Protein AF-A0A0G4ESF9-F1 (afdb_monomer_lite)

Sequence (252 aa):
MGFSPRFLIQASLTGAALATGLAALVQAILFLVSVKQEMNENFEGELTKSKNMPCVRKTLDICSIDVETKCGPACCPLPDYTCDIDPAIGLNCRHDAGCGDDQWCLDWADIHGECKTDVCQQDRLVESLVLWTVITCGIGSLGDMVDILFFLRYKDANIIKTSINVLTGSFKFMSLSITVAAGASHFMEDLSEAKCYAGGSEGEKMVDSAVASLLGYTVLIICSAVLSFVTSPFSAYFGGKTRGVPYVRQIR

Radius of gyration: 25.54 Å; chains: 1; bounding box: 66×28×82 Å

Structure (mmCIF, N/CA/C/O backbone):
data_AF-A0A0G4ESF9-F1
#
_entry.id   AF-A0A0G4ESF9-F1
#
loop_
_atom_site.group_PDB
_atom_site.id
_atom_site.type_symbol
_atom_site.label_atom_id
_atom_site.label_alt_id
_atom_site.label_comp_id
_atom_site.label_asym_id
_atom_site.label_entity_id
_atom_site.label_seq_id
_atom_site.pdbx_PDB_ins_code
_atom_site.Cartn_x
_atom_site.Cartn_y
_atom_site.Cartn_z
_atom_site.occupancy
_atom_site.B_iso_or_equiv
_atom_site.auth_seq_id
_atom_site.auth_comp_id
_atom_site.auth_asym_id
_atom_site.auth_atom_id
_atom_site.pdbx_PDB_model_num
ATOM 1 N N . MET A 1 1 ? -6.195 -3.214 45.159 1.00 52.09 1 MET A N 1
ATOM 2 C CA . MET A 1 1 ? -7.318 -2.748 44.311 1.00 52.09 1 MET A CA 1
ATOM 3 C C . MET A 1 1 ? -7.267 -3.530 43.010 1.00 52.09 1 MET A C 1
ATOM 5 O O . MET A 1 1 ? -6.284 -3.395 42.301 1.00 52.09 1 MET A O 1
ATOM 9 N N . GLY A 1 2 ? -8.243 -4.399 42.740 1.00 74.62 2 GLY A N 1
ATOM 10 C CA . GLY A 1 2 ? -8.297 -5.163 41.486 1.00 74.62 2 GLY A CA 1
ATOM 11 C C . GLY A 1 2 ? -9.038 -4.390 40.395 1.00 74.62 2 GLY A C 1
ATOM 12 O O . GLY A 1 2 ? -10.035 -3.726 40.687 1.00 74.62 2 GLY A O 1
ATOM 13 N N . PHE A 1 3 ? -8.563 -4.469 39.151 1.00 78.50 3 PHE A N 1
ATOM 14 C CA . PHE A 1 3 ? -9.335 -4.024 37.990 1.00 78.50 3 PHE A CA 1
ATOM 15 C C . PHE A 1 3 ? -10.531 -4.957 37.779 1.00 78.50 3 PHE A C 1
ATOM 17 O O . PHE A 1 3 ? -10.436 -6.159 38.026 1.00 78.50 3 PHE A O 1
ATOM 24 N N . SER A 1 4 ? -11.670 -4.420 37.330 1.00 83.19 4 SER A N 1
ATOM 25 C CA . SER A 1 4 ? -12.802 -5.285 36.990 1.00 83.19 4 SER A CA 1
ATOM 26 C C . SER A 1 4 ? -12.473 -6.084 35.717 1.00 83.19 4 SER A C 1
ATOM 28 O O . SER A 1 4 ? -11.843 -5.537 34.810 1.00 83.19 4 SER A O 1
ATOM 30 N N . PRO A 1 5 ? -12.931 -7.342 35.584 1.00 84.44 5 PRO A N 1
ATOM 31 C CA . PRO A 1 5 ? -12.734 -8.121 34.358 1.00 84.44 5 PRO A CA 1
ATOM 32 C C . PRO A 1 5 ? -13.244 -7.404 33.101 1.00 84.44 5 PRO A C 1
ATOM 34 O O . PRO A 1 5 ? -12.653 -7.510 32.035 1.00 84.44 5 PRO A O 1
ATOM 37 N N . ARG A 1 6 ? -14.308 -6.603 33.238 1.00 81.62 6 ARG A N 1
ATOM 38 C CA . ARG A 1 6 ? -14.883 -5.804 32.144 1.00 81.62 6 ARG A CA 1
ATOM 39 C C . ARG A 1 6 ? -13.929 -4.718 31.661 1.00 81.62 6 ARG A C 1
ATOM 41 O O . ARG A 1 6 ? -13.805 -4.505 30.463 1.00 81.62 6 ARG A O 1
ATOM 48 N N . PHE A 1 7 ? -13.253 -4.055 32.601 1.00 82.00 7 PHE A N 1
ATOM 49 C CA . PHE A 1 7 ? -12.232 -3.063 32.280 1.00 82.00 7 PHE A CA 1
ATOM 50 C C . PHE A 1 7 ? -11.083 -3.706 31.503 1.00 82.00 7 PHE A C 1
ATOM 52 O O . PHE A 1 7 ? -10.664 -3.158 30.492 1.00 82.00 7 PHE A O 1
ATOM 59 N N . LEU A 1 8 ? -10.620 -4.880 31.948 1.00 87.38 8 LEU A N 1
ATOM 60 C CA . LEU A 1 8 ? -9.540 -5.603 31.279 1.00 87.38 8 LEU A CA 1
ATOM 61 C C . LEU A 1 8 ? -9.933 -6.005 29.854 1.00 87.38 8 LEU A C 1
ATOM 63 O O . LEU A 1 8 ? -9.181 -5.723 28.934 1.00 87.38 8 LEU A O 1
ATOM 67 N N . ILE A 1 9 ? -11.130 -6.567 29.655 1.00 88.56 9 ILE A N 1
ATOM 68 C CA . ILE A 1 9 ? -11.615 -6.955 28.320 1.00 88.56 9 ILE A CA 1
ATOM 69 C C . ILE A 1 9 ? -11.689 -5.744 27.384 1.00 88.56 9 ILE A C 1
ATOM 71 O O . ILE A 1 9 ? -11.168 -5.805 26.275 1.00 88.56 9 ILE A O 1
ATOM 75 N N . GLN A 1 10 ? -12.297 -4.635 27.819 1.00 86.00 10 GLN A N 1
ATOM 76 C CA . GLN A 1 10 ? -12.410 -3.440 26.979 1.00 86.00 10 GLN A CA 1
ATOM 77 C C . GLN A 1 10 ? -11.034 -2.844 26.656 1.00 86.00 10 GLN A C 1
ATOM 79 O O . GLN A 1 10 ? -10.763 -2.541 25.500 1.00 86.00 10 GLN A O 1
ATOM 84 N N . ALA A 1 11 ? -10.146 -2.743 27.649 1.00 87.75 11 ALA A N 1
ATOM 85 C CA . ALA A 1 11 ? -8.785 -2.263 27.437 1.00 87.75 11 ALA A CA 1
ATOM 86 C C . ALA A 1 11 ? -8.006 -3.158 26.458 1.00 87.75 11 ALA A C 1
ATOM 88 O O . ALA A 1 11 ? -7.307 -2.645 25.587 1.00 87.75 11 ALA A O 1
ATOM 89 N N . SER A 1 12 ? -8.152 -4.483 26.563 1.00 92.00 12 SER A N 1
ATOM 90 C CA . SER A 1 12 ? -7.528 -5.435 25.642 1.00 92.00 12 SER A CA 1
ATOM 91 C C . SER A 1 12 ? -8.074 -5.310 24.222 1.00 92.00 12 SER A C 1
ATOM 93 O O . SER A 1 12 ? -7.286 -5.311 23.283 1.00 92.00 12 SER A O 1
ATOM 95 N N . LEU A 1 13 ? -9.392 -5.167 24.050 1.00 91.94 13 LEU A N 1
ATOM 96 C CA . LEU A 1 13 ? -10.009 -5.025 22.729 1.00 91.94 13 LEU A CA 1
ATOM 97 C C . LEU A 1 13 ? -9.613 -3.709 22.052 1.00 91.94 13 LEU A C 1
ATOM 99 O O . LEU A 1 13 ? -9.157 -3.739 20.913 1.00 91.94 13 LEU A O 1
ATOM 103 N N . THR A 1 14 ? -9.721 -2.572 22.748 1.00 90.94 14 THR A N 1
ATOM 104 C CA . THR A 1 14 ? -9.320 -1.269 22.190 1.00 90.94 14 THR A CA 1
ATOM 105 C C . THR A 1 14 ? -7.809 -1.221 21.935 1.00 90.94 14 THR A C 1
ATOM 107 O O . THR A 1 14 ? -7.370 -0.721 20.903 1.00 90.94 14 THR A O 1
ATOM 110 N N . GLY A 1 15 ? -6.997 -1.799 22.828 1.00 93.88 15 GLY A N 1
ATOM 111 C CA . GLY A 1 15 ? -5.550 -1.911 22.632 1.00 93.88 15 GLY A CA 1
ATOM 112 C C . GLY A 1 15 ? -5.181 -2.768 21.419 1.00 93.88 15 GLY A C 1
ATOM 113 O O . GLY A 1 15 ? -4.313 -2.382 20.640 1.00 93.88 15 GLY A O 1
ATOM 114 N N . ALA A 1 16 ? -5.868 -3.896 21.216 1.00 96.38 16 ALA A N 1
ATOM 115 C CA . ALA A 1 16 ? -5.677 -4.746 20.044 1.00 96.38 16 ALA A CA 1
ATOM 116 C C . ALA A 1 16 ? -6.150 -4.063 18.750 1.00 96.38 16 ALA A C 1
ATOM 118 O O . ALA A 1 16 ? -5.456 -4.158 17.737 1.00 96.38 16 ALA A O 1
ATOM 119 N N . ALA A 1 17 ? -7.279 -3.342 18.781 1.00 95.19 17 ALA A N 1
ATOM 120 C CA . ALA A 1 17 ? -7.776 -2.564 17.645 1.00 95.19 17 ALA A CA 1
ATOM 121 C C . ALA A 1 17 ? -6.737 -1.526 17.199 1.00 95.19 17 ALA A C 1
ATOM 123 O O . ALA A 1 17 ? -6.368 -1.494 16.024 1.00 95.19 17 ALA A O 1
ATOM 124 N N . LEU A 1 18 ? -6.184 -0.770 18.155 1.00 96.44 18 LEU A N 1
ATOM 125 C CA . LEU A 1 18 ? -5.144 0.215 17.881 1.00 96.44 18 LEU A CA 1
ATOM 126 C C . LEU A 1 18 ? -3.856 -0.441 17.372 1.00 96.44 18 LEU A C 1
ATOM 128 O O . LEU A 1 18 ? -3.307 -0.003 16.366 1.00 96.44 18 LEU A O 1
ATOM 132 N N . ALA A 1 19 ? -3.365 -1.488 18.041 1.00 97.62 19 ALA A N 1
ATOM 133 C CA . ALA A 1 19 ? -2.114 -2.146 17.661 1.00 97.62 19 ALA A CA 1
ATOM 134 C C . ALA A 1 19 ? -2.182 -2.722 16.239 1.00 97.62 19 ALA A C 1
ATOM 136 O O . ALA A 1 19 ? -1.272 -2.511 15.441 1.00 97.62 19 ALA A O 1
ATOM 137 N N . THR A 1 20 ? -3.286 -3.395 15.902 1.00 97.69 20 THR A N 1
ATOM 138 C CA . THR A 1 20 ? -3.515 -3.915 14.546 1.00 97.69 20 THR A CA 1
ATOM 139 C C . THR A 1 20 ? -3.726 -2.796 13.527 1.00 97.69 20 THR A C 1
ATOM 141 O O . THR A 1 20 ? -3.212 -2.902 12.420 1.00 97.69 20 THR A O 1
ATOM 144 N N . GLY A 1 21 ? -4.392 -1.697 13.895 1.00 96.94 21 GLY A N 1
ATOM 145 C CA . GLY A 1 21 ? -4.588 -0.537 13.017 1.00 96.94 21 GLY A CA 1
ATOM 146 C C . GLY A 1 21 ? -3.290 0.213 12.708 1.00 96.94 21 GLY A C 1
ATOM 147 O O . GLY A 1 21 ? -3.051 0.602 11.568 1.00 96.94 21 GLY A O 1
ATOM 148 N N . LEU A 1 22 ? -2.408 0.373 13.699 1.00 97.62 22 LEU A N 1
ATOM 149 C CA . LEU A 1 22 ? -1.074 0.947 13.499 1.00 97.62 22 LEU A CA 1
ATOM 150 C C . LEU A 1 22 ? -0.177 0.014 12.684 1.00 97.62 22 LEU A C 1
ATOM 152 O O . LEU A 1 22 ? 0.531 0.479 11.797 1.00 97.62 22 LEU A O 1
ATOM 156 N N . ALA A 1 23 ? -0.228 -1.295 12.941 1.00 97.75 23 ALA A N 1
ATOM 157 C CA . ALA A 1 23 ? 0.510 -2.266 12.143 1.00 97.75 23 ALA A CA 1
ATOM 158 C C . ALA A 1 23 ? 0.028 -2.278 10.680 1.00 97.75 23 ALA A C 1
ATOM 160 O O . ALA A 1 23 ? 0.858 -2.289 9.777 1.00 97.75 23 ALA A O 1
ATOM 161 N N . ALA A 1 24 ? -1.287 -2.197 10.438 1.00 97.19 24 ALA A N 1
ATOM 162 C CA . ALA A 1 24 ? -1.846 -2.046 9.095 1.00 97.19 24 ALA A CA 1
ATOM 163 C C . ALA A 1 24 ? -1.334 -0.767 8.419 1.00 97.19 24 ALA A C 1
ATOM 165 O O . ALA A 1 24 ? -0.879 -0.817 7.281 1.00 97.19 24 ALA A O 1
ATOM 166 N N . LEU A 1 25 ? -1.336 0.364 9.132 1.00 96.50 25 LEU A N 1
ATOM 167 C CA . LEU A 1 25 ? -0.813 1.630 8.615 1.00 96.50 25 LEU A CA 1
ATOM 168 C C . LEU A 1 25 ? 0.662 1.515 8.205 1.00 96.50 25 LEU A C 1
ATOM 170 O O . LEU A 1 25 ? 1.032 1.979 7.131 1.00 96.50 25 LEU A O 1
ATOM 174 N N . VAL A 1 26 ? 1.492 0.867 9.029 1.00 96.94 26 VAL A N 1
ATOM 175 C CA . VAL A 1 26 ? 2.899 0.604 8.694 1.00 96.94 26 VAL A CA 1
ATOM 176 C C . VAL A 1 26 ? 3.004 -0.258 7.438 1.00 96.94 26 VAL A C 1
ATOM 178 O O . VAL A 1 26 ? 3.775 0.086 6.553 1.00 96.94 26 VAL A O 1
ATOM 181 N N . GLN A 1 27 ? 2.214 -1.328 7.318 1.00 96.38 27 GLN A N 1
ATOM 182 C CA . GLN A 1 27 ? 2.224 -2.177 6.122 1.00 96.38 27 GLN A CA 1
ATOM 183 C C . GLN A 1 27 ? 1.797 -1.423 4.855 1.00 96.38 27 GLN A C 1
ATOM 185 O O . GLN A 1 27 ? 2.416 -1.599 3.813 1.00 96.38 27 GLN A O 1
ATOM 190 N N . ALA A 1 28 ? 0.801 -0.536 4.942 1.00 94.25 28 ALA A N 1
ATOM 191 C CA . ALA A 1 28 ? 0.399 0.309 3.817 1.00 94.25 28 ALA A CA 1
ATOM 192 C C . ALA A 1 28 ? 1.507 1.296 3.406 1.00 94.25 28 ALA A C 1
ATOM 194 O O . ALA A 1 28 ? 1.725 1.519 2.218 1.00 94.25 28 ALA A O 1
ATOM 195 N N . ILE A 1 29 ? 2.233 1.864 4.377 1.00 94.50 29 ILE A N 1
ATOM 196 C CA . ILE A 1 29 ? 3.391 2.728 4.106 1.00 94.50 29 ILE A CA 1
ATOM 197 C C . ILE A 1 29 ? 4.527 1.924 3.470 1.00 94.50 29 ILE A C 1
ATOM 199 O O . ILE A 1 29 ? 5.108 2.390 2.499 1.00 94.50 29 ILE A O 1
ATOM 203 N N . LEU A 1 30 ? 4.834 0.729 3.985 1.00 93.38 30 LEU A N 1
ATOM 204 C CA . LEU A 1 30 ? 5.858 -0.146 3.409 1.00 93.38 30 LEU A CA 1
ATOM 205 C C . LEU A 1 30 ? 5.513 -0.534 1.971 1.00 93.38 30 LEU A C 1
ATOM 207 O O . LEU A 1 30 ? 6.372 -0.430 1.108 1.00 93.38 30 LEU A O 1
ATOM 211 N N . PHE A 1 31 ? 4.253 -0.882 1.699 1.00 92.62 31 PHE A N 1
ATOM 212 C CA . PHE A 1 31 ? 3.783 -1.136 0.338 1.00 92.62 31 PHE A CA 1
ATOM 213 C C . PHE A 1 31 ? 4.005 0.078 -0.574 1.00 92.62 31 PHE A C 1
ATOM 215 O O . PHE A 1 31 ? 4.580 -0.058 -1.650 1.00 92.62 31 PHE A O 1
ATOM 222 N N . LEU A 1 32 ? 3.620 1.277 -0.119 1.00 90.38 32 LEU A N 1
ATOM 223 C CA . LEU A 1 32 ? 3.824 2.507 -0.882 1.00 90.38 32 LEU A CA 1
ATOM 224 C C . LEU A 1 32 ? 5.312 2.787 -1.137 1.00 90.38 32 LEU A C 1
ATOM 226 O O . LEU A 1 32 ? 5.661 3.191 -2.237 1.00 90.38 32 LEU A O 1
ATOM 230 N N . VAL A 1 33 ? 6.184 2.572 -0.148 1.00 88.44 33 VAL A N 1
ATOM 231 C CA . VAL A 1 33 ? 7.636 2.752 -0.299 1.00 88.44 33 VAL A CA 1
ATOM 232 C C . VAL A 1 33 ? 8.211 1.729 -1.279 1.00 88.44 33 VAL A C 1
ATOM 234 O O . VAL A 1 33 ? 8.936 2.122 -2.187 1.00 88.44 33 VAL A O 1
ATOM 237 N N . SER A 1 34 ? 7.861 0.448 -1.164 1.00 85.31 34 SER A N 1
ATOM 238 C CA . SER A 1 34 ? 8.377 -0.580 -2.074 1.00 85.31 34 SER A CA 1
ATOM 239 C C . SER A 1 34 ? 7.927 -0.362 -3.519 1.00 85.31 34 SER A C 1
ATOM 241 O O . SER A 1 34 ? 8.751 -0.450 -4.422 1.00 85.31 34 SER A O 1
ATOM 243 N N . VAL A 1 35 ? 6.661 -0.007 -3.757 1.00 82.75 35 VAL A N 1
ATOM 244 C CA . VAL A 1 35 ? 6.168 0.242 -5.124 1.00 82.75 35 VAL A CA 1
ATOM 245 C C . VAL A 1 35 ? 6.687 1.579 -5.669 1.00 82.75 35 VAL A C 1
ATOM 247 O O . VAL A 1 35 ? 7.284 1.639 -6.737 1.00 82.75 35 VAL A O 1
ATOM 250 N N . LYS A 1 36 ? 6.526 2.679 -4.928 1.00 78.75 36 LYS A N 1
ATOM 251 C CA . LYS A 1 36 ? 6.851 4.014 -5.448 1.00 78.75 36 LYS A CA 1
ATOM 252 C C . LYS A 1 36 ? 8.341 4.318 -5.448 1.00 78.75 36 LYS A C 1
ATOM 254 O O . LYS A 1 36 ? 8.816 5.029 -6.326 1.00 78.75 36 LYS A O 1
ATOM 259 N N . GLN A 1 37 ? 9.045 3.899 -4.405 1.00 75.19 37 GLN A N 1
ATOM 260 C CA . GLN A 1 37 ? 10.438 4.266 -4.225 1.00 75.19 37 GLN A CA 1
ATOM 261 C C . GLN A 1 37 ? 11.335 3.162 -4.761 1.00 75.19 37 GLN A C 1
ATOM 263 O O . GLN A 1 37 ? 12.132 3.413 -5.647 1.00 75.19 37 GLN A O 1
ATOM 268 N N . GLU A 1 38 ? 11.183 1.928 -4.287 1.00 80.81 38 GLU A N 1
ATOM 269 C CA . GLU A 1 38 ? 12.128 0.874 -4.661 1.00 80.81 38 GLU A CA 1
ATOM 270 C C . GLU A 1 38 ? 11.920 0.418 -6.108 1.00 80.81 38 GLU A C 1
ATOM 272 O O . GLU A 1 38 ? 12.884 0.359 -6.862 1.00 80.81 38 GLU A O 1
ATOM 277 N N . MET A 1 39 ? 10.684 0.134 -6.525 1.00 82.19 39 MET A N 1
ATOM 278 C CA . MET A 1 39 ? 10.402 -0.368 -7.872 1.00 82.19 39 MET A CA 1
ATOM 279 C C . MET A 1 39 ? 10.579 0.704 -8.956 1.00 82.19 39 MET A C 1
ATOM 281 O O . MET A 1 39 ? 11.346 0.473 -9.894 1.00 82.19 39 MET A O 1
ATOM 285 N N . ASN A 1 40 ? 9.960 1.882 -8.806 1.00 77.94 40 ASN A N 1
ATOM 286 C CA . ASN A 1 40 ? 10.037 2.940 -9.825 1.00 77.94 40 ASN A CA 1
ATOM 287 C C . ASN A 1 40 ? 11.432 3.582 -9.938 1.00 77.94 40 ASN A C 1
ATOM 289 O O . ASN A 1 40 ? 11.873 3.868 -11.052 1.00 77.94 40 ASN A O 1
ATOM 293 N N . GLU A 1 41 ? 12.188 3.749 -8.837 1.00 72.00 41 GLU A N 1
ATOM 294 C CA . GLU A 1 41 ? 13.572 4.258 -8.930 1.00 72.00 41 GLU A CA 1
ATOM 295 C C . GLU A 1 41 ? 14.472 3.317 -9.747 1.00 72.00 41 GLU A C 1
ATOM 297 O O . GLU A 1 41 ? 15.424 3.780 -10.374 1.00 72.00 41 GLU A O 1
ATOM 302 N N . ASN A 1 42 ? 14.169 2.015 -9.810 1.00 69.88 42 ASN A N 1
ATOM 303 C CA . ASN A 1 42 ? 14.946 1.086 -10.633 1.00 69.88 42 ASN A CA 1
ATOM 304 C C . ASN A 1 42 ? 14.683 1.247 -12.144 1.00 69.88 42 ASN A C 1
ATOM 306 O O . ASN A 1 42 ? 15.539 0.858 -12.946 1.00 69.88 42 ASN A O 1
ATOM 310 N N . PHE A 1 43 ? 13.548 1.839 -12.538 1.00 72.94 43 PHE A N 1
ATOM 311 C CA . PHE A 1 43 ? 13.240 2.154 -13.938 1.00 72.94 43 PHE A CA 1
ATOM 312 C C . PHE A 1 43 ? 13.797 3.509 -14.381 1.00 72.94 43 PHE A C 1
ATOM 314 O O . PHE A 1 43 ? 14.332 3.594 -15.488 1.00 72.94 43 PHE A O 1
ATOM 321 N N . GLU A 1 44 ? 13.704 4.541 -13.533 1.00 68.94 44 GLU A N 1
ATOM 322 C CA . GLU A 1 44 ? 14.004 5.938 -13.899 1.00 68.94 44 GLU A CA 1
ATOM 323 C C . GLU A 1 44 ? 15.306 6.504 -13.293 1.00 68.94 44 GLU A C 1
ATOM 325 O O . GLU A 1 44 ? 15.797 7.535 -13.749 1.00 68.94 44 GLU A O 1
ATOM 330 N N . GLY A 1 45 ? 15.869 5.877 -12.256 1.00 59.16 45 GLY A N 1
ATOM 331 C CA . GLY A 1 45 ? 16.924 6.458 -11.418 1.00 59.16 45 GLY A CA 1
ATOM 332 C C . GLY A 1 45 ? 18.376 6.180 -11.836 1.00 59.16 45 GLY A C 1
ATOM 333 O O . GLY A 1 45 ? 18.690 5.366 -12.711 1.00 59.16 45 GLY A O 1
ATOM 334 N N . GLU A 1 46 ? 19.301 6.861 -11.147 1.00 56.34 46 GLU A N 1
ATOM 335 C CA . GLU A 1 46 ? 20.749 6.706 -11.318 1.00 56.34 46 GLU A CA 1
ATOM 336 C C . GLU A 1 46 ? 21.237 5.362 -10.731 1.00 56.34 46 GLU A C 1
ATOM 338 O O . GLU A 1 46 ? 20.974 5.015 -9.580 1.00 56.34 46 GLU A O 1
ATOM 343 N N . LEU A 1 47 ? 21.997 4.607 -11.527 1.00 53.97 47 LEU A N 1
ATOM 344 C CA . LEU A 1 47 ? 22.337 3.184 -11.339 1.00 53.97 47 LEU A CA 1
ATOM 345 C C . LEU A 1 47 ? 23.216 2.803 -10.141 1.00 53.97 47 LEU A C 1
ATOM 347 O O . LEU A 1 47 ? 23.718 1.684 -10.057 1.00 53.97 47 LEU A O 1
ATOM 351 N N . THR A 1 48 ? 23.474 3.705 -9.210 1.00 47.09 48 THR A N 1
ATOM 352 C CA . THR A 1 48 ? 24.593 3.515 -8.284 1.00 47.09 48 THR A CA 1
ATOM 353 C C . THR A 1 48 ? 24.272 2.660 -7.055 1.00 47.09 48 THR A C 1
ATOM 355 O O . THR A 1 48 ? 25.182 2.421 -6.259 1.00 47.09 48 THR A O 1
ATOM 358 N N . LYS A 1 49 ? 23.031 2.172 -6.862 1.00 48.66 49 LYS A N 1
ATOM 359 C CA . LYS A 1 49 ? 22.651 1.523 -5.585 1.00 48.66 49 LYS A CA 1
ATOM 360 C C . LYS A 1 49 ? 21.789 0.258 -5.621 1.00 48.66 49 LYS A C 1
ATOM 362 O O . LYS A 1 49 ? 21.754 -0.420 -4.593 1.00 48.66 49 LYS A O 1
ATOM 367 N N . SER A 1 50 ? 21.122 -0.099 -6.718 1.00 52.97 50 SER A N 1
ATOM 368 C CA . SER A 1 50 ? 20.129 -1.184 -6.670 1.00 52.97 50 SER A CA 1
ATOM 369 C C . SER A 1 50 ? 20.670 -2.540 -7.125 1.00 52.97 50 SER A C 1
ATOM 371 O O . SER A 1 50 ? 21.307 -2.656 -8.168 1.00 52.97 50 SER A O 1
ATOM 373 N N . LYS A 1 51 ? 20.396 -3.583 -6.332 1.00 61.25 51 LYS A N 1
ATOM 374 C CA . LYS A 1 51 ? 20.577 -5.000 -6.704 1.00 61.25 51 LYS A CA 1
ATOM 375 C C . LYS A 1 51 ? 19.334 -5.583 -7.399 1.00 61.25 51 LYS A C 1
ATOM 377 O O . LYS A 1 51 ? 19.371 -6.733 -7.828 1.00 61.25 51 LYS A O 1
ATOM 382 N N . ASN A 1 52 ? 18.252 -4.807 -7.493 1.00 69.62 52 ASN A N 1
ATOM 383 C CA . ASN A 1 52 ? 16.918 -5.258 -7.886 1.00 69.62 52 ASN A CA 1
ATOM 384 C C . ASN A 1 52 ? 16.595 -4.713 -9.273 1.00 69.62 52 ASN A C 1
ATOM 386 O O . ASN A 1 52 ? 15.887 -3.726 -9.436 1.00 69.62 52 ASN A O 1
ATOM 390 N N . MET A 1 53 ? 17.195 -5.326 -10.280 1.00 76.62 53 MET A N 1
ATOM 391 C CA . MET A 1 53 ? 17.246 -4.763 -11.619 1.00 76.62 53 MET A CA 1
ATOM 392 C C . MET A 1 53 ? 16.057 -5.259 -12.468 1.00 76.62 53 MET A C 1
ATOM 394 O O . MET A 1 53 ? 15.887 -6.475 -12.591 1.00 76.62 53 MET A O 1
ATOM 398 N N . PRO A 1 54 ? 15.207 -4.365 -13.017 1.00 86.12 54 PRO A N 1
ATOM 399 C CA . PRO A 1 54 ? 14.079 -4.752 -13.859 1.00 86.12 54 PRO A CA 1
ATOM 400 C C . PRO A 1 54 ? 14.544 -5.161 -15.255 1.00 86.12 54 PRO A C 1
ATOM 402 O O . PRO A 1 54 ? 15.541 -4.655 -15.759 1.00 86.12 54 PRO A O 1
ATOM 405 N N . CYS A 1 55 ? 13.814 -6.034 -15.933 1.00 86.50 55 CYS A N 1
ATOM 406 C CA . CYS A 1 55 ? 14.183 -6.530 -17.256 1.00 86.50 55 CYS A CA 1
ATOM 407 C C . CYS A 1 55 ? 14.162 -5.441 -18.350 1.00 86.50 55 CYS A C 1
ATOM 409 O O . CYS A 1 55 ? 14.845 -5.590 -19.358 1.00 86.50 55 CYS A O 1
ATOM 411 N N . VAL A 1 56 ? 13.453 -4.329 -18.139 1.00 88.31 56 VAL A N 1
ATOM 412 C CA . VAL A 1 56 ? 13.485 -3.126 -18.987 1.00 88.31 56 VAL A CA 1
ATOM 413 C C . VAL A 1 56 ? 13.677 -1.888 -18.126 1.00 88.31 56 VAL A C 1
ATOM 415 O O . VAL A 1 56 ? 13.270 -1.873 -16.970 1.00 88.31 56 VAL A O 1
ATOM 418 N N . ARG A 1 57 ? 14.324 -0.851 -18.658 1.00 86.19 57 ARG A N 1
ATOM 419 C CA . ARG A 1 57 ? 14.529 0.422 -17.953 1.00 86.19 57 ARG A CA 1
ATOM 420 C C . ARG A 1 57 ? 14.809 1.577 -18.902 1.00 86.19 57 ARG A C 1
ATOM 422 O O . ARG A 1 57 ? 15.155 1.372 -20.067 1.00 86.19 57 ARG A O 1
ATOM 429 N N . LYS A 1 58 ? 14.716 2.795 -18.371 1.00 84.88 58 LYS A N 1
ATOM 430 C CA . LYS A 1 58 ? 15.046 4.020 -19.094 1.00 84.88 58 LYS A CA 1
ATOM 431 C C . LYS A 1 58 ? 16.549 4.109 -19.375 1.00 84.88 58 LYS A C 1
ATOM 433 O O . LYS A 1 58 ? 17.381 3.678 -18.567 1.00 84.88 58 LYS A O 1
ATOM 438 N N . THR A 1 59 ? 16.897 4.659 -20.536 1.00 82.75 59 THR A N 1
ATOM 439 C CA . THR A 1 59 ? 18.279 5.029 -20.861 1.00 82.75 59 THR A CA 1
ATOM 440 C C . THR A 1 59 ? 18.769 6.149 -19.946 1.00 82.75 59 THR A C 1
ATOM 442 O O . THR A 1 59 ? 17.980 6.879 -19.351 1.00 82.75 59 THR A O 1
ATOM 445 N N . LEU A 1 60 ? 20.088 6.302 -19.812 1.00 80.81 60 LEU A N 1
ATOM 446 C CA . LEU A 1 60 ? 20.640 7.477 -19.131 1.00 80.81 60 LEU A CA 1
ATOM 447 C C . LEU A 1 60 ? 20.216 8.774 -19.840 1.00 80.81 60 LEU A C 1
ATOM 449 O O . LEU A 1 60 ? 20.134 8.795 -21.065 1.00 80.81 60 LEU A O 1
ATOM 453 N N . ASP A 1 61 ? 20.073 9.871 -19.087 1.00 77.50 61 ASP A N 1
ATOM 454 C CA . ASP A 1 61 ? 19.659 11.193 -19.601 1.00 77.50 61 ASP A CA 1
ATOM 455 C C . ASP A 1 61 ? 20.534 11.731 -20.747 1.00 77.50 61 ASP A C 1
ATOM 457 O O . ASP A 1 61 ? 20.099 12.572 -21.531 1.00 77.50 61 ASP A O 1
ATOM 461 N N . ILE A 1 62 ? 21.774 11.241 -20.862 1.00 75.38 62 ILE A N 1
ATOM 462 C CA . ILE A 1 62 ? 22.677 11.562 -21.976 1.00 75.38 62 ILE A CA 1
ATOM 463 C C . ILE A 1 62 ? 22.165 11.044 -23.328 1.00 75.38 62 ILE A C 1
ATOM 465 O O . ILE A 1 62 ? 22.524 11.599 -24.361 1.00 75.38 62 ILE A O 1
ATOM 469 N N . CYS A 1 63 ? 21.323 10.012 -23.312 1.00 75.00 63 CYS A N 1
ATOM 470 C CA . CYS A 1 63 ? 20.723 9.382 -24.475 1.00 75.00 63 CYS A CA 1
ATOM 471 C C . CYS A 1 63 ? 19.210 9.597 -24.444 1.00 75.00 63 CYS A C 1
ATOM 473 O O . CYS A 1 63 ? 18.446 8.688 -24.106 1.00 75.00 63 CYS A O 1
ATOM 475 N N . SER A 1 64 ? 18.779 10.810 -24.789 1.00 68.06 64 SER A N 1
ATOM 476 C CA . SER A 1 64 ? 17.380 11.082 -25.105 1.00 68.06 64 SER A CA 1
ATOM 477 C C . SER A 1 64 ? 17.154 10.996 -26.613 1.00 68.06 64 SER A C 1
ATOM 479 O O . SER A 1 64 ? 18.036 11.313 -27.415 1.00 68.06 64 SER A O 1
ATOM 481 N N . ILE A 1 65 ? 15.943 10.598 -27.001 1.00 64.81 65 ILE A N 1
ATOM 482 C CA . ILE A 1 65 ? 15.512 10.507 -28.406 1.00 64.81 65 ILE A CA 1
ATOM 483 C C . ILE A 1 65 ? 15.657 11.865 -29.116 1.00 64.81 65 ILE A C 1
ATOM 485 O O . ILE A 1 65 ? 15.925 11.916 -30.316 1.00 64.81 65 ILE A O 1
ATOM 489 N N . ASP A 1 66 ? 15.542 12.959 -28.358 1.00 62.53 66 ASP A N 1
ATOM 490 C CA . ASP A 1 66 ? 15.681 14.330 -28.851 1.00 62.53 66 ASP A CA 1
ATOM 491 C C . ASP A 1 66 ? 17.136 14.721 -29.165 1.00 62.53 66 ASP A C 1
ATOM 493 O O . ASP A 1 66 ? 17.369 15.645 -29.947 1.00 62.53 66 ASP A O 1
ATOM 497 N N . VAL A 1 67 ? 18.120 14.047 -28.555 1.00 59.31 67 VAL A N 1
ATOM 498 C CA . VAL A 1 67 ? 19.543 14.427 -28.603 1.00 59.31 67 VAL A CA 1
ATOM 499 C C . VAL A 1 67 ? 20.376 13.440 -29.420 1.00 59.31 67 VAL A C 1
ATOM 501 O O . VAL A 1 67 ? 21.258 13.865 -30.169 1.00 59.31 67 VAL A O 1
ATOM 504 N N . GLU A 1 68 ? 20.100 12.137 -29.336 1.00 56.81 68 GLU A N 1
ATOM 505 C CA . GLU A 1 68 ? 20.925 11.110 -29.971 1.00 56.81 68 GLU A CA 1
ATOM 506 C C . GLU A 1 68 ? 20.062 9.984 -30.565 1.00 56.81 68 GLU A C 1
ATOM 508 O O . GLU A 1 68 ? 19.392 9.235 -29.867 1.00 56.81 68 GLU A O 1
ATOM 513 N N . THR A 1 69 ? 20.089 9.822 -31.892 1.00 58.44 69 THR A N 1
ATOM 514 C CA . THR A 1 69 ? 19.330 8.775 -32.615 1.00 58.44 69 THR A CA 1
ATOM 515 C C . THR A 1 69 ? 20.012 7.403 -32.598 1.00 58.44 69 THR A C 1
ATOM 517 O O . THR A 1 69 ? 19.567 6.479 -33.279 1.00 58.44 69 THR A O 1
ATOM 520 N N . LYS A 1 70 ? 21.130 7.253 -31.880 1.00 70.12 70 LYS A N 1
ATOM 521 C CA . LYS A 1 70 ? 21.936 6.032 -31.899 1.00 70.12 70 LYS A CA 1
ATOM 522 C C . LYS A 1 70 ? 21.941 5.384 -30.526 1.00 70.12 70 LYS A C 1
ATOM 524 O O . LYS A 1 70 ? 22.604 5.867 -29.617 1.00 70.12 70 LYS A O 1
ATOM 529 N N . CYS A 1 71 ? 21.260 4.245 -30.424 1.00 78.19 71 CYS A N 1
ATOM 530 C CA . CYS A 1 71 ? 21.441 3.339 -29.300 1.00 78.19 71 CYS A CA 1
ATOM 531 C C . CYS A 1 71 ? 22.915 2.940 -29.193 1.00 78.19 71 CYS A C 1
ATOM 533 O O . CYS A 1 71 ? 23.530 2.529 -30.183 1.00 78.19 71 CYS A O 1
ATOM 535 N N . GLY A 1 72 ? 23.480 3.049 -27.997 1.00 80.75 72 GLY A N 1
ATOM 536 C CA . GLY A 1 72 ? 24.873 2.714 -27.756 1.00 80.75 72 GLY A CA 1
ATOM 537 C C . GLY A 1 72 ? 25.119 2.241 -26.327 1.00 80.75 72 GLY A C 1
ATOM 538 O O . GLY A 1 72 ? 24.295 2.469 -25.442 1.00 80.75 72 GLY A O 1
ATOM 539 N N . PRO A 1 73 ? 26.284 1.625 -26.070 1.00 79.19 73 PRO A N 1
ATOM 540 C CA . PRO A 1 73 ? 26.654 1.146 -24.737 1.00 79.19 73 PRO A CA 1
ATOM 541 C C . PRO A 1 73 ? 26.809 2.282 -23.714 1.00 79.19 73 PRO A C 1
ATOM 543 O O . PRO A 1 73 ? 26.754 2.043 -22.515 1.00 79.19 73 PRO A O 1
ATOM 546 N N . ALA A 1 74 ? 26.965 3.533 -24.162 1.00 81.50 74 ALA A N 1
ATOM 547 C CA . ALA A 1 74 ? 26.930 4.694 -23.275 1.00 81.50 74 ALA A CA 1
ATOM 548 C C . ALA A 1 74 ? 25.532 4.923 -22.669 1.00 81.50 74 ALA A C 1
ATOM 550 O O . ALA A 1 74 ? 25.433 5.368 -21.531 1.00 81.50 74 ALA A O 1
ATOM 551 N N . CYS A 1 75 ? 24.465 4.574 -23.394 1.00 81.06 75 CYS A N 1
ATOM 552 C CA . CYS A 1 75 ? 23.079 4.741 -22.951 1.00 81.06 75 CYS A CA 1
ATOM 553 C C . CYS A 1 75 ? 22.675 3.706 -21.897 1.00 81.06 75 CYS A C 1
ATOM 555 O O . CYS A 1 75 ? 21.885 4.008 -21.001 1.00 81.06 75 CYS A O 1
ATOM 557 N N . CYS A 1 76 ? 23.253 2.506 -22.004 1.00 85.19 76 CYS A N 1
ATOM 558 C CA . CYS A 1 76 ? 23.030 1.361 -21.128 1.00 85.19 76 CYS A CA 1
ATOM 559 C C . CYS A 1 76 ? 24.394 0.806 -20.683 1.00 85.19 76 CYS A C 1
ATOM 561 O O . CYS A 1 76 ? 24.881 -0.158 -21.265 1.00 85.19 76 CYS A O 1
ATOM 563 N N . PRO A 1 77 ? 25.051 1.408 -19.674 1.00 79.44 77 PRO A N 1
ATOM 564 C CA . PRO A 1 77 ? 26.425 1.051 -19.304 1.00 79.44 77 PRO A CA 1
ATOM 565 C C . PRO A 1 77 ? 26.549 -0.279 -18.544 1.00 79.44 77 PRO A C 1
ATOM 567 O O . PRO A 1 77 ? 27.651 -0.661 -18.150 1.00 79.44 77 PRO A O 1
ATOM 570 N N . LEU A 1 78 ? 25.434 -0.960 -18.273 1.00 81.62 78 LEU A N 1
ATOM 571 C CA . LEU A 1 78 ? 25.426 -2.211 -17.527 1.00 81.62 78 LEU A CA 1
ATOM 572 C C . LEU A 1 78 ? 25.733 -3.393 -18.449 1.00 81.62 78 LEU A C 1
ATOM 574 O O . LEU A 1 78 ? 25.205 -3.436 -19.555 1.00 81.62 78 LEU A O 1
ATOM 578 N N . PRO A 1 79 ? 26.530 -4.368 -17.985 1.00 79.38 79 PRO A N 1
ATOM 579 C CA . PRO A 1 79 ? 27.002 -5.464 -18.826 1.00 79.38 79 PRO A CA 1
ATOM 580 C C . PRO A 1 79 ? 25.879 -6.380 -19.324 1.00 79.38 79 PRO A C 1
ATOM 582 O O . PRO A 1 79 ? 26.008 -6.916 -20.416 1.00 79.38 79 PRO A O 1
ATOM 585 N N . ASP A 1 80 ? 24.800 -6.523 -18.552 1.00 84.69 80 ASP A N 1
ATOM 586 C CA . ASP A 1 80 ? 23.678 -7.415 -18.870 1.00 84.69 80 ASP A CA 1
ATOM 587 C C . ASP A 1 80 ? 22.508 -6.682 -19.548 1.00 84.69 80 ASP A C 1
ATOM 589 O O . ASP A 1 80 ? 21.420 -7.243 -19.667 1.00 84.69 80 ASP A O 1
ATOM 593 N N . TYR A 1 81 ? 22.706 -5.417 -19.947 1.00 85.75 81 TYR A N 1
ATOM 594 C CA . TYR A 1 81 ? 21.695 -4.622 -20.637 1.00 85.75 81 TYR A CA 1
ATOM 595 C C . TYR A 1 81 ? 22.151 -4.218 -22.029 1.00 85.75 81 TYR A C 1
ATOM 597 O O . TYR A 1 81 ? 23.179 -3.565 -22.213 1.00 85.75 81 TYR A O 1
ATOM 605 N N . THR A 1 82 ? 21.302 -4.500 -23.002 1.00 88.50 82 THR A N 1
ATOM 606 C CA . THR A 1 82 ? 21.431 -4.032 -24.371 1.00 88.50 82 THR A CA 1
ATOM 607 C C . THR A 1 82 ? 20.517 -2.836 -24.610 1.00 88.50 82 THR A C 1
ATOM 609 O O . THR A 1 82 ? 19.390 -2.761 -24.127 1.00 88.50 82 THR A O 1
ATOM 612 N N . CYS A 1 83 ? 21.044 -1.842 -25.324 1.00 87.1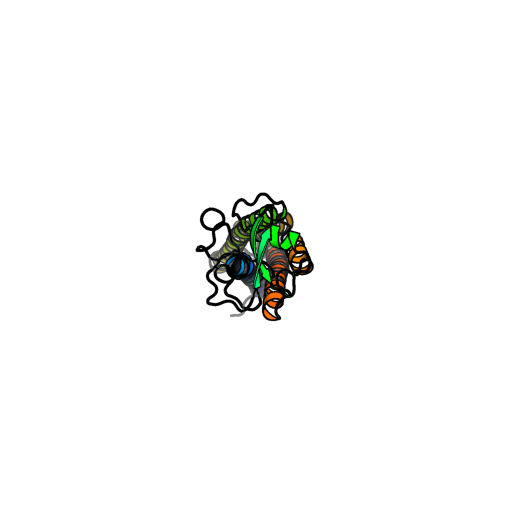9 83 CYS A N 1
ATOM 613 C CA . CYS A 1 83 ? 20.263 -0.690 -25.752 1.00 87.19 83 CYS A CA 1
ATOM 614 C C . CYS A 1 83 ? 19.387 -1.113 -26.935 1.00 87.19 83 CYS A C 1
ATOM 616 O O . CYS A 1 83 ? 19.921 -1.600 -27.935 1.00 87.19 83 CYS A O 1
ATOM 618 N N . ASP A 1 84 ? 18.080 -0.893 -26.828 1.00 86.81 84 ASP A N 1
ATOM 619 C CA . ASP A 1 84 ? 17.097 -1.238 -27.851 1.00 86.81 84 ASP A CA 1
ATOM 620 C C . ASP A 1 84 ? 16.251 -0.013 -28.250 1.00 86.81 84 ASP A C 1
ATOM 622 O O . ASP A 1 84 ? 16.102 0.949 -27.488 1.00 86.81 84 ASP A O 1
ATOM 626 N N . ILE A 1 85 ? 15.753 -0.023 -29.489 1.00 84.44 85 ILE A N 1
ATOM 627 C CA . ILE A 1 85 ? 14.900 1.035 -30.044 1.00 84.44 85 ILE A CA 1
ATOM 628 C C . ILE A 1 85 ? 13.539 0.427 -30.351 1.00 84.44 85 ILE A C 1
ATOM 630 O O . ILE A 1 85 ? 13.365 -0.253 -31.364 1.00 84.44 85 ILE A O 1
ATOM 634 N N . ASP A 1 86 ? 12.561 0.751 -29.517 1.00 78.88 86 ASP A N 1
ATOM 635 C CA . ASP A 1 86 ? 11.171 0.400 -29.751 1.00 78.88 86 ASP A CA 1
AT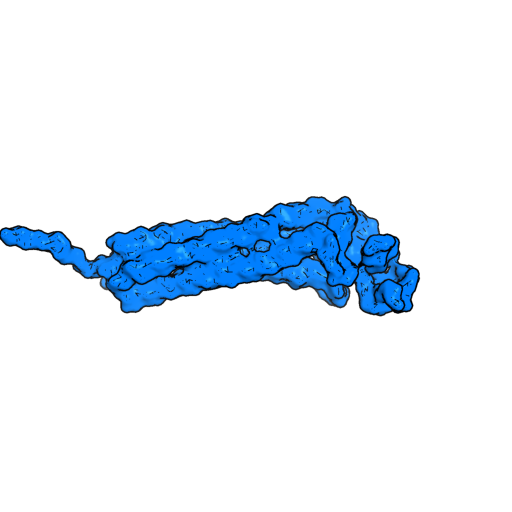OM 636 C C . ASP A 1 86 ? 10.458 1.519 -30.544 1.00 78.88 86 ASP A C 1
ATOM 638 O O . ASP A 1 86 ? 10.579 2.697 -30.202 1.00 78.88 86 ASP A O 1
ATOM 642 N N . PRO A 1 87 ? 9.708 1.221 -31.619 1.00 73.75 87 PRO A N 1
ATOM 643 C CA . PRO A 1 87 ? 9.014 2.244 -32.405 1.00 73.75 87 PRO A CA 1
ATOM 644 C C . PRO A 1 87 ? 7.861 2.947 -31.665 1.00 73.75 87 PRO A C 1
ATOM 646 O O . PRO A 1 87 ? 7.485 4.051 -32.061 1.00 73.75 87 PRO A O 1
ATOM 649 N N . ALA A 1 88 ? 7.285 2.338 -30.628 1.00 70.44 88 ALA A N 1
ATOM 650 C CA . ALA A 1 88 ? 6.245 2.931 -29.792 1.00 70.44 88 ALA A CA 1
ATOM 651 C C . ALA A 1 88 ? 6.836 3.682 -28.587 1.00 70.44 88 ALA A C 1
ATOM 653 O O . ALA A 1 88 ? 6.333 4.741 -28.209 1.00 70.44 88 ALA A O 1
ATOM 654 N N . ILE A 1 89 ? 7.925 3.167 -28.011 1.00 69.31 89 ILE A N 1
ATOM 655 C CA . ILE A 1 89 ? 8.437 3.604 -26.699 1.00 69.31 89 ILE A CA 1
ATOM 656 C C . ILE A 1 89 ? 9.816 4.289 -26.789 1.00 69.31 89 ILE A C 1
ATOM 658 O O . ILE A 1 89 ? 10.301 4.899 -25.841 1.00 69.31 89 ILE A O 1
ATOM 662 N N . GLY A 1 90 ? 10.447 4.244 -27.957 1.00 78.69 90 GLY A N 1
ATOM 663 C CA . GLY A 1 90 ? 11.739 4.857 -28.216 1.00 78.69 90 GLY A CA 1
ATOM 664 C C . GLY A 1 90 ? 12.915 4.093 -27.610 1.00 78.69 90 GLY A C 1
ATOM 665 O O . GLY A 1 90 ? 12.966 2.868 -27.658 1.00 78.69 90 GLY A O 1
ATOM 666 N N . LEU A 1 91 ? 13.908 4.829 -27.107 1.00 85.38 91 LEU A N 1
ATOM 667 C CA . LEU A 1 91 ? 15.147 4.260 -26.574 1.00 85.38 91 LEU A CA 1
ATOM 668 C C . LEU A 1 91 ? 14.924 3.652 -25.186 1.00 85.38 91 LEU A C 1
ATOM 670 O O . LEU A 1 91 ? 14.479 4.342 -24.268 1.00 85.38 91 LEU A O 1
ATOM 674 N N . ASN A 1 92 ? 15.301 2.388 -25.014 1.00 87.19 92 ASN A N 1
ATOM 675 C CA . ASN A 1 92 ? 15.260 1.703 -23.726 1.00 87.19 92 ASN A CA 1
ATOM 676 C C . ASN A 1 92 ? 16.505 0.825 -23.511 1.00 87.19 92 ASN A C 1
ATOM 678 O O . ASN A 1 92 ? 17.281 0.562 -24.431 1.00 87.19 92 ASN A O 1
ATOM 682 N N . CYS A 1 93 ? 16.716 0.402 -22.267 1.00 86.56 93 CYS A N 1
ATOM 683 C CA . CYS A 1 93 ? 17.691 -0.627 -21.931 1.00 86.56 93 CYS A CA 1
ATOM 684 C C . CYS A 1 93 ? 16.949 -1.909 -21.568 1.00 86.56 93 CYS A C 1
ATOM 686 O O . CYS A 1 93 ? 16.171 -1.922 -20.612 1.00 86.56 93 CYS A O 1
ATOM 688 N N . ARG A 1 94 ? 17.252 -2.993 -22.275 1.00 87.56 94 ARG A N 1
ATOM 689 C CA . ARG A 1 94 ? 16.653 -4.313 -22.094 1.00 87.56 94 ARG A CA 1
ATOM 690 C C . ARG A 1 94 ? 17.683 -5.283 -21.531 1.00 87.56 94 ARG A C 1
ATOM 692 O O . ARG A 1 94 ? 18.821 -5.303 -21.981 1.00 87.56 94 ARG A O 1
ATOM 699 N N . HIS A 1 95 ? 17.297 -6.071 -20.540 1.00 87.44 95 HIS A N 1
ATOM 700 C CA . HIS A 1 95 ? 18.154 -7.089 -19.948 1.00 87.44 95 HIS A CA 1
ATOM 701 C C . HIS A 1 95 ? 18.276 -8.292 -20.897 1.00 87.44 95 HIS A C 1
ATOM 703 O O . HIS A 1 95 ? 17.268 -8.781 -21.406 1.00 87.44 95 HIS A O 1
ATOM 709 N N . ASP A 1 96 ? 19.482 -8.827 -21.091 1.00 80.19 96 ASP A N 1
ATOM 710 C CA . ASP A 1 96 ? 19.758 -9.874 -22.093 1.00 80.19 96 ASP A CA 1
ATOM 711 C C . ASP A 1 96 ? 19.039 -11.203 -21.810 1.00 80.19 96 ASP A C 1
ATOM 713 O O . ASP A 1 96 ? 18.708 -11.960 -22.723 1.00 80.19 96 ASP A O 1
ATOM 717 N N . ALA A 1 97 ? 18.759 -11.481 -20.535 1.00 78.81 97 ALA A N 1
ATOM 718 C CA . ALA A 1 97 ? 17.935 -12.620 -20.119 1.00 78.81 97 ALA A CA 1
ATOM 719 C C . ALA A 1 97 ? 16.454 -12.514 -20.555 1.00 78.81 97 ALA A C 1
ATOM 721 O O . ALA A 1 97 ? 15.743 -13.518 -20.506 1.00 78.81 97 ALA A O 1
ATOM 722 N N . GLY A 1 98 ? 16.006 -11.331 -20.991 1.00 77.19 98 GLY A N 1
ATOM 723 C CA . GLY A 1 98 ? 14.632 -11.047 -21.399 1.00 77.19 98 GLY A CA 1
ATOM 724 C C . GLY A 1 98 ? 13.655 -10.838 -20.236 1.00 77.19 98 GLY A C 1
ATOM 725 O O . GLY A 1 98 ? 13.956 -11.115 -19.074 1.00 77.19 98 GLY A O 1
ATOM 726 N N . CYS A 1 99 ? 12.468 -10.330 -20.573 1.00 83.38 99 CYS A N 1
ATOM 727 C CA . CYS A 1 99 ? 11.299 -10.257 -19.692 1.00 83.38 99 CYS A CA 1
ATOM 728 C C . CYS A 1 99 ? 10.403 -11.497 -19.860 1.00 83.38 99 CYS A C 1
ATOM 730 O O . CYS A 1 99 ? 10.518 -12.219 -20.852 1.00 83.38 99 CYS A O 1
ATOM 732 N N . GLY A 1 100 ? 9.478 -11.726 -18.919 1.00 86.69 100 GLY A N 1
ATOM 733 C CA . GLY A 1 100 ? 8.380 -12.678 -19.127 1.00 86.69 100 GLY A CA 1
ATOM 734 C C . GLY A 1 100 ? 7.370 -12.140 -20.138 1.00 86.69 100 GLY A C 1
ATOM 735 O O . GLY A 1 100 ? 7.237 -12.696 -21.226 1.00 86.69 100 GLY A O 1
ATOM 736 N N . ASP A 1 101 ? 6.713 -11.033 -19.786 1.00 90.25 101 ASP A N 1
ATOM 737 C CA . ASP A 1 101 ? 5.892 -10.227 -20.693 1.00 90.25 101 ASP A CA 1
ATOM 738 C C . ASP A 1 101 ? 6.561 -8.869 -20.913 1.00 90.25 101 ASP A C 1
ATOM 740 O O . ASP A 1 101 ? 6.460 -7.941 -20.112 1.00 90.25 101 ASP A O 1
ATOM 744 N N . ASP A 1 102 ? 7.309 -8.787 -22.006 1.00 87.00 102 ASP A N 1
ATOM 745 C CA . ASP A 1 102 ? 8.107 -7.617 -22.353 1.00 87.00 102 ASP A CA 1
ATOM 746 C C . ASP A 1 102 ? 7.257 -6.364 -22.593 1.00 87.00 102 ASP A C 1
ATOM 748 O O . ASP A 1 102 ? 7.600 -5.294 -22.096 1.00 87.00 102 ASP A O 1
ATOM 752 N N . GLN A 1 103 ? 6.117 -6.502 -23.280 1.00 88.50 103 GLN A N 1
ATOM 753 C CA . GLN A 1 103 ? 5.237 -5.368 -23.562 1.00 88.50 103 GLN A CA 1
ATOM 754 C C . GLN A 1 103 ? 4.619 -4.833 -22.273 1.00 88.50 103 GLN A C 1
ATOM 756 O O . GLN A 1 103 ? 4.598 -3.623 -22.065 1.00 88.50 103 GLN A O 1
ATOM 761 N N . TRP A 1 104 ? 4.163 -5.721 -21.387 1.00 91.38 104 TRP A N 1
ATOM 762 C CA . TRP A 1 104 ? 3.587 -5.307 -20.110 1.00 91.38 104 TRP A CA 1
ATOM 763 C C . TRP A 1 104 ? 4.611 -4.554 -19.251 1.00 91.38 104 TRP A C 1
ATOM 765 O O . TRP A 1 104 ? 4.312 -3.483 -18.724 1.00 91.38 104 TRP A O 1
ATOM 775 N N . CYS A 1 105 ? 5.845 -5.066 -19.152 1.00 89.62 105 CYS A N 1
ATOM 776 C CA . CYS A 1 105 ? 6.902 -4.415 -18.373 1.00 89.62 105 CYS A CA 1
ATOM 777 C C . CYS A 1 105 ? 7.293 -3.049 -18.945 1.00 89.62 105 CYS A C 1
ATOM 779 O O . CYS A 1 105 ? 7.596 -2.129 -18.187 1.00 89.62 105 CYS A O 1
ATOM 781 N N . LEU A 1 106 ? 7.273 -2.907 -20.270 1.00 87.06 106 LEU A N 1
ATOM 782 C CA . LEU A 1 106 ? 7.511 -1.641 -20.955 1.00 87.06 106 LEU A CA 1
ATOM 783 C C . LEU A 1 106 ? 6.377 -0.634 -20.727 1.00 87.06 106 LEU A C 1
ATOM 785 O O . LEU A 1 106 ? 6.644 0.535 -20.445 1.00 87.06 106 LEU A O 1
ATOM 789 N N . ASP A 1 107 ? 5.127 -1.092 -20.811 1.00 89.12 107 ASP A N 1
ATOM 790 C CA . ASP A 1 107 ? 3.940 -0.270 -20.581 1.00 89.12 107 ASP A CA 1
ATOM 791 C C . ASP A 1 107 ? 3.855 0.211 -19.128 1.00 89.12 107 ASP A C 1
ATOM 793 O O . ASP A 1 107 ? 3.394 1.328 -18.890 1.00 89.12 107 ASP A O 1
ATOM 797 N N . TRP A 1 108 ? 4.302 -0.607 -18.171 1.00 88.06 108 TRP A N 1
ATOM 798 C CA . TRP A 1 108 ? 4.402 -0.233 -16.761 1.00 88.06 108 TRP A CA 1
ATOM 799 C C . TRP A 1 108 ? 5.550 0.747 -16.489 1.00 88.06 108 TRP A C 1
ATOM 801 O O . TRP A 1 108 ? 5.363 1.713 -15.754 1.00 88.06 108 TRP A O 1
ATOM 811 N N . ALA A 1 109 ? 6.716 0.533 -17.108 1.00 84.94 109 ALA A N 1
ATOM 812 C CA . ALA A 1 109 ? 7.906 1.362 -16.910 1.00 84.94 109 ALA A CA 1
ATOM 813 C C . ALA A 1 109 ? 7.741 2.827 -17.356 1.00 84.94 109 ALA A C 1
ATOM 815 O O . ALA A 1 109 ? 8.578 3.649 -16.991 1.00 84.94 109 ALA A O 1
ATOM 816 N N . ASP A 1 110 ? 6.727 3.133 -18.181 1.00 84.38 110 ASP A N 1
ATOM 817 C CA . ASP A 1 110 ? 6.385 4.476 -18.682 1.00 84.38 110 ASP A CA 1
ATOM 818 C C . ASP A 1 110 ? 7.616 5.317 -19.066 1.00 84.38 110 ASP A C 1
ATOM 820 O O . ASP A 1 110 ? 7.791 6.454 -18.637 1.00 84.38 110 ASP A O 1
ATOM 824 N N . ILE A 1 111 ? 8.503 4.755 -19.893 1.00 79.06 111 ILE A N 1
ATOM 825 C CA . ILE A 1 111 ? 9.821 5.341 -20.213 1.00 79.06 111 ILE A CA 1
ATOM 826 C C . ILE A 1 111 ? 9.711 6.793 -20.733 1.00 79.06 111 ILE A C 1
ATOM 828 O O . ILE A 1 111 ? 10.565 7.640 -20.431 1.00 79.06 111 ILE A O 1
ATOM 832 N N . HIS A 1 112 ? 8.635 7.091 -21.470 1.00 72.62 112 HIS A N 1
ATOM 833 C CA . HIS A 1 112 ? 8.313 8.422 -22.001 1.00 72.62 112 HIS A CA 1
ATOM 834 C C . HIS A 1 112 ? 7.714 9.391 -20.975 1.00 72.62 112 HIS A C 1
ATOM 836 O O . HIS A 1 112 ? 7.727 10.599 -21.207 1.00 72.62 112 HIS A O 1
ATOM 842 N N . GLY A 1 113 ? 7.180 8.893 -19.860 1.00 79.06 113 GLY A N 1
ATOM 843 C CA . GLY A 1 113 ? 6.516 9.693 -18.830 1.00 79.06 113 GLY A CA 1
ATOM 844 C C . GLY A 1 113 ? 5.159 10.266 -19.254 1.00 79.06 113 GLY A C 1
ATOM 845 O O . GLY A 1 113 ? 4.703 11.257 -18.678 1.00 79.06 113 GLY A O 1
ATOM 846 N N . GLU A 1 114 ? 4.531 9.709 -20.294 1.00 82.81 114 GLU A N 1
ATOM 847 C CA . GLU A 1 114 ? 3.236 10.176 -20.805 1.00 82.81 114 GLU A CA 1
ATOM 848 C C . GLU A 1 114 ? 2.051 9.370 -20.253 1.00 82.81 114 GLU A C 1
ATOM 850 O O . GLU A 1 114 ? 0.909 9.822 -20.368 1.00 82.81 114 GLU A O 1
ATOM 855 N N . CYS A 1 115 ? 2.302 8.189 -19.679 1.00 86.75 115 CYS A N 1
ATOM 856 C CA . CYS A 1 115 ? 1.320 7.308 -19.053 1.00 86.75 115 CYS A CA 1
ATOM 857 C C . CYS A 1 115 ? 0.051 7.061 -19.894 1.00 86.75 115 CYS A C 1
ATOM 859 O O . CYS A 1 115 ? -1.089 7.197 -19.437 1.00 86.75 115 CYS A O 1
ATOM 861 N N . LYS A 1 116 ? 0.243 6.732 -21.178 1.00 87.38 116 LYS A N 1
ATOM 862 C CA . LYS A 1 116 ? -0.853 6.524 -22.145 1.00 87.38 116 LYS A CA 1
ATOM 863 C C . LYS A 1 116 ? -1.452 5.115 -22.112 1.00 87.38 116 LYS A C 1
ATOM 865 O O . LYS A 1 116 ? -2.543 4.930 -22.642 1.00 87.38 116 LYS A O 1
ATOM 870 N N . THR A 1 117 ? -0.746 4.149 -21.532 1.00 88.88 117 THR A N 1
ATOM 871 C CA . THR A 1 117 ? -1.126 2.731 -21.488 1.00 88.88 117 THR A CA 1
ATOM 872 C C . THR A 1 117 ? -2.041 2.445 -20.300 1.00 88.88 117 THR A C 1
ATOM 874 O O . THR A 1 117 ? -1.949 3.101 -19.260 1.00 88.88 117 THR A O 1
ATOM 877 N N . ASP A 1 118 ? -2.907 1.438 -20.435 1.00 90.88 118 ASP A N 1
ATOM 878 C CA . ASP A 1 118 ? -3.805 1.025 -19.349 1.00 90.88 118 ASP A CA 1
ATOM 879 C C . ASP A 1 118 ? -3.009 0.549 -18.119 1.00 90.88 118 ASP A C 1
ATOM 881 O O . ASP A 1 118 ? -3.391 0.843 -16.987 1.00 90.88 118 ASP A O 1
ATOM 885 N N . VAL A 1 119 ? -1.858 -0.103 -18.337 1.00 91.19 119 VAL A N 1
ATOM 886 C CA . VAL A 1 119 ? -0.965 -0.593 -17.273 1.00 91.19 119 VAL A CA 1
ATOM 887 C C . VAL A 1 119 ? -0.389 0.563 -16.450 1.00 91.19 119 VAL A C 1
ATOM 889 O O . VAL A 1 119 ? -0.495 0.551 -15.224 1.00 91.19 119 VAL A O 1
ATOM 892 N N . CYS A 1 120 ? 0.149 1.604 -17.098 1.00 90.12 120 CYS A N 1
ATOM 893 C CA . CYS A 1 120 ? 0.639 2.780 -16.376 1.00 90.12 120 CYS A CA 1
ATOM 894 C C . CYS A 1 120 ? -0.500 3.523 -15.664 1.00 90.12 120 CYS A C 1
ATOM 896 O O . CYS A 1 120 ? -0.359 3.953 -14.517 1.00 90.12 120 CYS A O 1
ATOM 898 N N . GLN A 1 121 ? -1.661 3.672 -16.310 1.00 92.12 121 GLN A N 1
ATOM 899 C CA . GLN A 1 121 ? -2.809 4.336 -15.684 1.00 92.12 121 GLN A CA 1
ATOM 900 C C . GLN A 1 121 ? -3.291 3.584 -14.442 1.00 92.12 121 GLN A C 1
ATOM 902 O O . GLN A 1 121 ? -3.660 4.216 -13.447 1.00 92.12 121 GLN A O 1
ATOM 907 N N . GLN A 1 122 ? -3.257 2.251 -14.476 1.00 91.44 122 GLN A N 1
ATOM 908 C CA . GLN A 1 122 ? -3.564 1.409 -13.329 1.00 91.44 122 GLN A CA 1
ATOM 909 C C . GLN A 1 122 ? -2.523 1.565 -12.216 1.00 91.44 122 GLN A C 1
ATOM 911 O O . GLN A 1 122 ? -2.923 1.737 -11.068 1.00 91.44 122 GLN A O 1
ATOM 916 N N . ASP A 1 123 ? -1.225 1.599 -12.529 1.00 90.00 123 ASP A N 1
ATOM 917 C CA . ASP A 1 123 ? -0.164 1.885 -11.549 1.00 90.00 123 ASP A CA 1
ATOM 918 C C . ASP A 1 123 ? -0.392 3.235 -10.846 1.00 90.00 123 ASP A C 1
ATOM 920 O O . ASP A 1 123 ? -0.471 3.305 -9.617 1.00 90.00 123 ASP A O 1
ATOM 924 N N . ARG A 1 124 ? -0.648 4.303 -11.615 1.00 90.00 124 ARG A N 1
ATOM 925 C CA . ARG A 1 124 ? -0.963 5.637 -11.072 1.00 90.00 124 ARG A CA 1
ATOM 926 C C . ARG A 1 124 ? -2.227 5.646 -10.219 1.00 90.00 124 ARG A C 1
ATOM 928 O O . ARG A 1 124 ? -2.294 6.357 -9.210 1.00 90.00 124 ARG A O 1
ATOM 935 N N . LEU A 1 125 ? -3.242 4.880 -10.618 1.00 91.12 125 LEU A N 1
ATOM 936 C CA . LEU A 1 125 ? -4.470 4.724 -9.847 1.00 91.12 125 LEU A CA 1
ATOM 937 C C . LEU A 1 125 ? -4.189 4.010 -8.519 1.00 91.12 125 LEU A C 1
ATOM 939 O O . LEU A 1 125 ? -4.640 4.488 -7.476 1.00 91.12 125 LEU A O 1
ATOM 943 N N . VAL A 1 126 ? -3.423 2.916 -8.544 1.00 90.88 126 VAL A N 1
ATOM 944 C CA . VAL A 1 126 ? -2.989 2.177 -7.351 1.00 90.88 126 VAL A CA 1
ATOM 945 C C . VAL A 1 126 ? -2.186 3.093 -6.433 1.00 90.88 126 VAL A C 1
ATOM 947 O O . VAL A 1 126 ? -2.533 3.214 -5.260 1.00 90.88 126 VAL A O 1
ATOM 950 N N . GLU A 1 127 ? -1.198 3.821 -6.953 1.00 89.06 127 GLU A N 1
ATOM 951 C CA . GLU A 1 127 ? -0.385 4.778 -6.196 1.00 89.06 127 GLU A CA 1
ATOM 952 C C . GLU A 1 127 ? -1.264 5.828 -5.490 1.00 89.06 127 GLU A C 1
ATOM 954 O O . GLU A 1 127 ? -1.160 6.052 -4.277 1.00 89.06 127 GLU A O 1
ATOM 959 N N . SER A 1 128 ? -2.176 6.455 -6.241 1.00 90.50 128 SER A N 1
ATOM 960 C CA . SER A 1 128 ? -3.062 7.499 -5.725 1.00 90.50 128 SER A CA 1
ATOM 961 C C . SER A 1 128 ? -4.020 6.965 -4.659 1.00 90.50 128 SER A C 1
ATOM 963 O O . SER A 1 128 ? -4.188 7.569 -3.595 1.00 90.50 128 SER A O 1
ATOM 965 N N . LEU A 1 129 ? -4.646 5.815 -4.908 1.00 89.44 129 LEU A N 1
ATOM 966 C CA . LEU A 1 129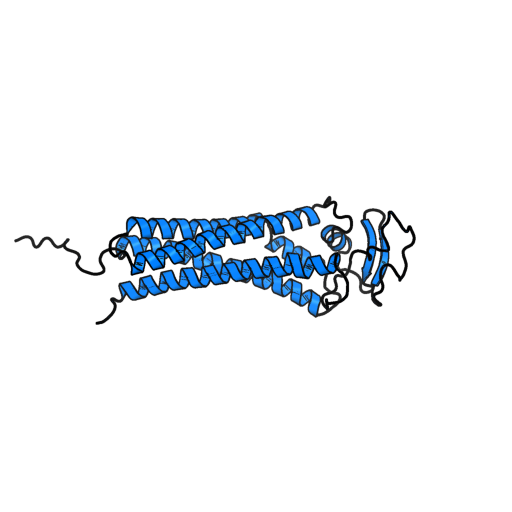 ? -5.627 5.238 -3.995 1.00 89.44 129 LEU A CA 1
ATOM 967 C C . LEU A 1 129 ? -4.974 4.637 -2.747 1.00 89.44 129 LEU A C 1
ATOM 969 O O . LEU A 1 129 ? -5.538 4.762 -1.662 1.00 89.44 129 LEU A O 1
ATOM 973 N N . VAL A 1 130 ? -3.759 4.095 -2.839 1.00 88.75 130 VAL A N 1
ATOM 974 C CA . VAL A 1 130 ? -2.985 3.643 -1.670 1.00 88.75 130 VAL A CA 1
ATOM 975 C C . VAL A 1 130 ? -2.651 4.814 -0.744 1.00 88.75 130 VAL A C 1
ATOM 977 O O . VAL A 1 130 ? -2.721 4.675 0.480 1.00 88.75 130 VAL A O 1
ATOM 980 N N . LEU A 1 131 ? -2.368 6.005 -1.280 1.00 92.19 131 LEU A N 1
ATOM 981 C CA . LEU A 1 131 ? -2.200 7.198 -0.447 1.00 92.19 131 LEU A CA 1
ATOM 982 C C . LEU A 1 131 ? -3.486 7.520 0.339 1.00 92.19 131 LEU A C 1
ATOM 984 O O . LEU A 1 131 ? -3.437 7.783 1.544 1.00 92.19 131 LEU A O 1
ATOM 988 N N . TRP A 1 132 ? -4.652 7.441 -0.307 1.00 94.19 132 TRP A N 1
ATOM 989 C CA . TRP A 1 132 ? -5.944 7.599 0.371 1.00 94.19 132 TRP A CA 1
ATOM 990 C C . TRP A 1 132 ? -6.215 6.494 1.396 1.00 94.19 132 TRP A C 1
ATOM 992 O O . TRP A 1 132 ? -6.766 6.770 2.468 1.00 94.19 132 TRP A O 1
ATOM 1002 N N . THR A 1 133 ? -5.785 5.265 1.119 1.00 93.88 133 THR A N 1
ATOM 1003 C CA . THR A 1 133 ? -5.798 4.146 2.064 1.00 93.88 133 THR A CA 1
ATOM 1004 C C . THR A 1 133 ? -5.005 4.487 3.324 1.00 93.88 133 THR A C 1
ATOM 1006 O O . THR A 1 133 ? -5.533 4.328 4.427 1.00 93.88 133 THR A O 1
ATOM 1009 N N . VAL A 1 134 ? -3.786 5.021 3.188 1.00 94.81 134 VAL A N 1
ATOM 1010 C CA . VAL A 1 134 ? -2.945 5.456 4.318 1.00 94.81 134 VAL A CA 1
ATOM 1011 C C . VAL A 1 134 ? -3.642 6.552 5.129 1.00 94.81 134 VAL A C 1
ATOM 1013 O O . VAL A 1 134 ? -3.716 6.454 6.355 1.00 94.81 134 VAL A O 1
ATOM 1016 N N . ILE A 1 135 ? -4.218 7.563 4.469 1.00 96.06 135 ILE A N 1
ATOM 1017 C CA . ILE A 1 135 ? -4.919 8.672 5.141 1.00 96.06 135 ILE A CA 1
ATOM 1018 C C . ILE A 1 135 ? -6.130 8.160 5.933 1.00 96.06 135 ILE A C 1
ATOM 1020 O O . ILE A 1 135 ? -6.275 8.456 7.120 1.00 96.06 135 ILE A O 1
ATOM 1024 N N . THR A 1 136 ? -6.998 7.371 5.300 1.00 96.50 136 THR A N 1
ATOM 1025 C CA . THR A 1 136 ? -8.222 6.843 5.927 1.00 96.50 136 THR A CA 1
ATOM 1026 C C . THR A 1 136 ? -7.917 5.848 7.048 1.00 96.50 136 THR A C 1
ATOM 1028 O O . THR A 1 136 ? -8.533 5.923 8.114 1.00 96.50 136 THR A O 1
ATOM 1031 N N . CYS A 1 137 ? -6.913 4.982 6.870 1.00 96.12 137 CYS A N 1
ATOM 1032 C CA . CYS A 1 137 ? -6.400 4.109 7.926 1.00 96.12 137 CYS A CA 1
ATOM 1033 C C . CYS A 1 137 ? -5.853 4.929 9.102 1.00 96.12 137 CYS A C 1
ATOM 1035 O O . CYS A 1 137 ? -6.148 4.628 10.258 1.00 96.12 137 CYS A O 1
ATOM 1037 N N . GLY A 1 138 ? -5.095 5.992 8.816 1.00 96.69 138 GLY A N 1
ATOM 1038 C CA . GLY A 1 138 ? -4.558 6.908 9.818 1.00 96.69 138 GLY A CA 1
ATOM 1039 C C . GLY A 1 138 ? -5.656 7.572 10.648 1.00 96.69 138 GLY A C 1
ATOM 1040 O O . GLY A 1 138 ? -5.586 7.549 11.875 1.00 96.69 138 GLY A O 1
ATOM 1041 N N . ILE A 1 139 ? -6.710 8.088 10.006 1.00 97.19 139 ILE A N 1
ATOM 1042 C CA . ILE A 1 139 ? -7.8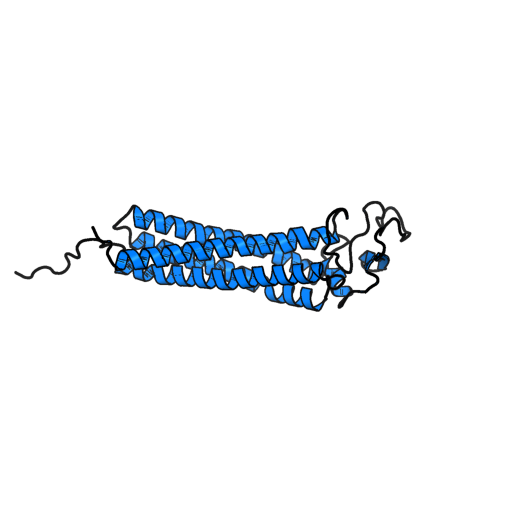80 8.663 10.695 1.00 97.19 139 ILE A CA 1
ATOM 1043 C C . ILE A 1 139 ? -8.554 7.617 11.596 1.00 97.19 139 ILE A C 1
ATOM 1045 O O . ILE A 1 139 ? -8.860 7.909 12.754 1.00 97.19 139 ILE A O 1
ATOM 1049 N N . GLY A 1 140 ? -8.746 6.391 11.098 1.00 96.06 140 GLY A N 1
ATOM 1050 C CA . GLY A 1 140 ? -9.303 5.286 11.881 1.00 96.06 140 GLY A CA 1
ATOM 1051 C C . GLY A 1 140 ? -8.466 4.956 13.123 1.00 96.06 140 GLY A C 1
ATOM 1052 O O . GLY A 1 140 ? -9.006 4.874 14.225 1.00 96.06 140 GLY A O 1
ATOM 1053 N N . SER A 1 141 ? -7.147 4.830 12.969 1.00 95.81 141 SER A N 1
ATOM 1054 C CA . SER A 1 141 ? -6.217 4.550 14.074 1.00 95.81 141 SER A CA 1
ATOM 1055 C C . SER A 1 141 ? -6.125 5.705 15.078 1.00 95.81 141 SER A C 1
ATOM 1057 O O . SER A 1 141 ? -6.071 5.474 16.285 1.00 95.81 141 SER A O 1
ATOM 1059 N N . LEU A 1 142 ? -6.171 6.960 14.615 1.00 96.19 142 LEU A N 1
ATOM 1060 C CA . LEU A 1 142 ? -6.233 8.131 15.495 1.00 96.19 142 LEU A CA 1
ATOM 1061 C C . LEU A 1 142 ? -7.504 8.128 16.345 1.00 96.19 142 LEU A C 1
ATOM 1063 O O . LEU A 1 142 ? -7.447 8.440 17.534 1.00 96.19 142 LEU A O 1
ATOM 1067 N N . GLY A 1 143 ? -8.648 7.752 15.773 1.00 94.88 143 GLY A N 1
ATOM 1068 C CA . GLY A 1 143 ? -9.875 7.654 16.553 1.00 94.88 143 GLY A CA 1
ATOM 1069 C C . GLY A 1 143 ? -9.820 6.551 17.618 1.00 94.88 143 GLY A C 1
ATOM 1070 O O . GLY A 1 143 ? -10.340 6.768 18.710 1.00 94.88 143 GLY A O 1
ATOM 1071 N N . ASP A 1 144 ? -9.125 5.430 17.384 1.00 93.25 144 ASP A N 1
ATOM 1072 C CA . ASP A 1 144 ? -8.892 4.430 18.441 1.00 93.25 144 ASP A CA 1
ATOM 1073 C C . ASP A 1 144 ? -8.027 5.000 19.575 1.00 93.25 144 ASP A C 1
ATOM 1075 O O . ASP A 1 144 ? -8.306 4.768 20.752 1.00 93.25 144 ASP A O 1
ATOM 1079 N N . MET A 1 145 ? -6.996 5.795 19.252 1.00 93.88 145 MET A N 1
ATOM 1080 C CA . MET A 1 145 ? -6.206 6.497 20.274 1.00 93.88 145 MET A CA 1
ATOM 1081 C C . MET A 1 145 ? -7.084 7.443 21.096 1.00 93.88 145 MET A C 1
ATOM 1083 O O . MET A 1 145 ? -6.970 7.492 22.324 1.00 93.88 145 MET A O 1
ATOM 1087 N N . VAL A 1 146 ? -7.984 8.173 20.434 1.00 93.31 146 VAL A N 1
ATOM 1088 C CA . VAL A 1 146 ? -8.962 9.033 21.105 1.00 93.31 146 VAL A CA 1
ATOM 1089 C C . VAL A 1 146 ? -9.885 8.198 21.997 1.00 93.31 146 VAL A C 1
ATOM 1091 O O . VAL A 1 146 ? -10.081 8.576 23.150 1.00 93.31 146 VAL A O 1
ATOM 1094 N N . ASP A 1 147 ? -10.386 7.044 21.547 1.00 89.75 147 ASP A N 1
ATOM 1095 C CA . ASP A 1 147 ? -11.213 6.157 22.380 1.00 89.75 147 ASP A CA 1
ATOM 1096 C C . ASP A 1 147 ? -10.474 5.709 23.649 1.00 89.75 147 ASP A C 1
ATOM 1098 O O . ASP A 1 147 ? -11.040 5.780 24.740 1.00 89.75 147 ASP A O 1
ATOM 1102 N N . ILE A 1 148 ? -9.182 5.364 23.561 1.00 89.44 148 ILE A N 1
ATOM 1103 C CA . ILE A 1 148 ? -8.354 5.046 24.739 1.00 89.44 148 ILE A CA 1
ATOM 1104 C C . ILE A 1 148 ? -8.288 6.236 25.704 1.00 89.44 148 ILE A C 1
ATOM 1106 O O . ILE A 1 148 ? -8.487 6.072 26.912 1.00 89.44 148 ILE A O 1
ATOM 1110 N N . LEU A 1 149 ? -8.049 7.449 25.198 1.00 90.19 149 LEU A N 1
ATOM 1111 C CA . LEU A 1 149 ? -8.014 8.655 26.032 1.00 90.19 149 LEU A CA 1
ATOM 1112 C C . LEU A 1 149 ? -9.364 8.902 26.715 1.00 90.19 149 LEU A C 1
ATOM 1114 O O . LEU A 1 149 ? -9.409 9.193 27.915 1.00 90.19 149 LEU A O 1
ATOM 1118 N N . PHE A 1 150 ? -10.472 8.732 25.990 1.00 86.19 150 PHE A N 1
ATOM 1119 C CA . PHE A 1 150 ? -11.817 8.849 26.550 1.00 86.19 150 PHE A CA 1
ATOM 1120 C C . PHE A 1 150 ? -12.119 7.746 27.562 1.00 86.19 150 PHE A C 1
ATOM 1122 O O . PHE A 1 150 ? -12.740 8.013 28.591 1.00 86.19 150 PHE A O 1
ATOM 1129 N N . PHE A 1 151 ? -11.665 6.521 27.315 1.00 83.38 151 PHE A N 1
ATOM 1130 C CA . PHE A 1 151 ? -11.804 5.391 28.224 1.00 83.38 151 PHE A CA 1
ATOM 1131 C C . PHE A 1 151 ? -11.098 5.644 29.559 1.00 83.38 151 PHE A C 1
ATOM 1133 O O . PHE A 1 151 ? -11.680 5.389 30.616 1.00 83.38 151 PHE A O 1
ATOM 1140 N N . LEU A 1 152 ? -9.893 6.218 29.521 1.00 84.12 152 LEU A N 1
ATOM 1141 C CA . LEU A 1 152 ? -9.110 6.540 30.713 1.00 84.12 152 LEU A CA 1
ATOM 1142 C C . LEU A 1 152 ? -9.622 7.788 31.446 1.00 84.12 152 LEU A C 1
ATOM 1144 O O . LEU A 1 152 ? -9.617 7.822 32.680 1.00 84.12 152 LEU A O 1
ATOM 1148 N N . ARG A 1 153 ? -10.058 8.820 30.711 1.00 86.38 153 ARG A N 1
ATOM 1149 C CA . ARG A 1 153 ? -10.379 10.134 31.290 1.00 86.38 153 ARG A CA 1
ATOM 1150 C C . ARG A 1 153 ? -11.849 10.313 31.656 1.00 86.38 153 ARG A C 1
ATOM 1152 O O . ARG A 1 153 ? -12.135 10.925 32.685 1.00 86.38 153 ARG A O 1
ATOM 1159 N N . TYR A 1 154 ? -12.771 9.785 30.853 1.00 81.81 154 TYR A N 1
ATOM 1160 C CA . TYR A 1 154 ? -14.205 10.047 30.981 1.00 81.81 154 TYR A CA 1
ATOM 1161 C C . TYR A 1 154 ? -14.980 8.758 31.250 1.00 81.81 154 TYR A C 1
ATOM 1163 O O . TYR A 1 154 ? -15.202 7.924 30.369 1.00 81.81 154 TYR A O 1
ATOM 1171 N N . LYS A 1 155 ? -15.428 8.599 32.498 1.00 70.88 155 LYS A N 1
ATOM 1172 C CA . LYS A 1 155 ? -16.109 7.378 32.949 1.00 70.88 155 LYS A CA 1
ATOM 1173 C C . LYS A 1 155 ? -17.530 7.222 32.410 1.00 70.88 155 LYS A C 1
ATOM 1175 O O . LYS A 1 155 ? -17.939 6.082 32.274 1.00 70.88 155 LYS A O 1
ATOM 1180 N N . ASP A 1 156 ? -18.203 8.314 32.037 1.00 74.75 156 ASP A N 1
ATOM 1181 C CA . ASP A 1 156 ? -19.635 8.313 31.676 1.00 74.75 156 ASP A CA 1
ATOM 1182 C C . ASP A 1 156 ? -19.908 8.697 30.204 1.00 74.75 156 ASP A C 1
ATOM 1184 O O . ASP A 1 156 ? -21.041 8.968 29.811 1.00 74.75 156 ASP A O 1
ATOM 1188 N N . ALA A 1 157 ? -18.878 8.723 29.353 1.00 82.25 157 ALA A N 1
ATOM 1189 C CA . ALA A 1 157 ? -18.981 9.167 27.958 1.00 82.25 157 ALA A CA 1
ATOM 1190 C C . ALA A 1 157 ? -19.380 8.045 26.970 1.00 82.25 157 ALA A C 1
ATOM 1192 O O . ALA A 1 157 ? -18.780 7.912 25.906 1.00 82.25 157 ALA A O 1
ATOM 1193 N N . ASN A 1 158 ? -20.374 7.214 27.302 1.00 84.12 158 ASN A N 1
ATOM 1194 C CA . ASN A 1 158 ? -20.679 5.985 26.542 1.00 84.12 158 ASN A CA 1
ATOM 1195 C C . ASN A 1 158 ? -21.085 6.239 25.101 1.00 84.12 158 ASN A C 1
ATOM 1197 O O . ASN A 1 158 ? -20.619 5.543 24.205 1.00 84.12 158 ASN A O 1
ATOM 1201 N N . ILE A 1 159 ? -21.967 7.219 24.893 1.00 85.88 159 ILE A N 1
ATOM 1202 C CA . ILE A 1 159 ? -22.489 7.552 23.565 1.00 85.88 159 ILE A CA 1
ATOM 1203 C C . ILE A 1 159 ? -21.328 7.983 22.670 1.00 85.88 159 ILE A C 1
ATOM 1205 O O . ILE A 1 159 ? -21.174 7.465 21.574 1.00 85.88 159 ILE A O 1
ATOM 1209 N N . ILE A 1 160 ? -20.457 8.854 23.185 1.00 87.56 160 ILE A N 1
ATOM 1210 C CA . ILE A 1 160 ? -19.290 9.354 22.454 1.00 87.56 160 ILE A CA 1
ATOM 1211 C C . ILE A 1 160 ? -18.326 8.206 22.119 1.00 87.56 160 ILE A C 1
ATOM 1213 O O . ILE A 1 160 ? -17.958 8.063 20.959 1.00 87.56 160 ILE A O 1
ATOM 1217 N N . LYS A 1 161 ? -17.981 7.342 23.086 1.00 87.62 161 LYS A N 1
ATOM 1218 C CA . LYS A 1 161 ? -17.107 6.169 22.857 1.00 87.62 161 LYS A CA 1
ATOM 1219 C C . LYS A 1 161 ? -17.674 5.211 21.810 1.00 87.62 161 LYS A C 1
ATOM 1221 O O . LYS A 1 161 ? -16.958 4.724 20.943 1.00 87.62 161 LYS A O 1
ATOM 1226 N N . THR A 1 162 ? -18.976 4.946 21.885 1.00 90.31 162 THR A N 1
ATOM 1227 C CA . THR A 1 162 ? -19.677 4.068 20.938 1.00 90.31 162 THR A CA 1
ATOM 1228 C C . THR A 1 162 ? -19.624 4.661 19.531 1.00 90.31 162 THR A C 1
ATOM 1230 O O . THR A 1 162 ? -19.234 3.974 18.593 1.00 90.31 162 THR A O 1
ATOM 1233 N N . SER A 1 163 ? -19.934 5.954 19.389 1.00 92.44 163 SER A N 1
ATOM 1234 C CA . SER A 1 163 ? -19.861 6.655 18.104 1.00 92.44 163 SER A CA 1
ATOM 1235 C C . SER A 1 163 ? -18.445 6.679 17.534 1.00 92.44 163 SER A C 1
ATOM 1237 O O . SER A 1 163 ? -18.280 6.427 16.346 1.00 92.44 163 SER A O 1
ATOM 1239 N N . ILE A 1 164 ? -17.425 6.929 18.364 1.00 93.88 164 ILE A N 1
ATOM 1240 C CA . ILE A 1 164 ? -16.020 6.898 17.933 1.00 93.88 164 ILE A CA 1
ATOM 1241 C C . ILE A 1 164 ? -15.672 5.511 17.391 1.00 93.88 164 ILE A C 1
ATOM 1243 O O . ILE A 1 164 ? -15.215 5.421 16.262 1.00 93.88 164 ILE A O 1
ATOM 1247 N N . ASN A 1 165 ? -15.967 4.442 18.133 1.00 93.56 165 ASN A N 1
ATOM 1248 C CA . ASN A 1 165 ? -15.678 3.067 17.714 1.00 93.56 165 ASN A CA 1
ATOM 1249 C C . ASN A 1 165 ? -16.379 2.670 16.395 1.00 93.56 165 ASN A C 1
ATOM 1251 O O . ASN A 1 165 ? -15.793 1.997 15.547 1.00 93.56 165 ASN A O 1
ATOM 1255 N N . VAL A 1 166 ? -17.618 3.125 16.172 1.00 95.75 166 VAL A N 1
ATOM 1256 C CA . VAL A 1 166 ? -18.324 2.916 14.891 1.00 95.75 166 VAL A CA 1
ATOM 1257 C C . VAL A 1 166 ? -17.658 3.693 13.755 1.00 95.75 166 VAL A C 1
ATOM 1259 O O . VAL A 1 166 ? -17.457 3.149 12.667 1.00 95.75 166 VAL A O 1
ATOM 1262 N N . LEU A 1 167 ? -17.309 4.960 13.990 1.00 96.69 167 LEU A N 1
ATOM 1263 C CA . LEU A 1 167 ? -16.658 5.801 12.987 1.00 96.69 167 LEU A CA 1
ATOM 1264 C C . LEU A 1 167 ? -15.269 5.264 12.627 1.00 96.69 167 LEU A C 1
ATOM 1266 O O . LEU A 1 167 ? -14.945 5.186 11.444 1.00 96.69 167 LEU A O 1
ATOM 1270 N N . THR A 1 168 ? -14.469 4.837 13.607 1.00 96.12 168 THR A N 1
ATOM 1271 C CA . THR A 1 168 ? -13.129 4.285 13.359 1.00 96.12 168 THR A CA 1
ATOM 1272 C C . THR A 1 168 ? -13.194 2.983 12.582 1.00 96.12 168 THR A C 1
ATOM 1274 O O . THR A 1 168 ? -12.474 2.835 11.596 1.00 96.12 168 THR A O 1
ATOM 1277 N N . GLY A 1 169 ? -14.107 2.078 12.948 1.00 96.38 169 GLY A N 1
ATOM 1278 C CA . GLY A 1 169 ? -14.374 0.867 12.172 1.00 96.38 169 GLY A CA 1
ATOM 1279 C C . GLY A 1 169 ? -14.778 1.180 10.727 1.00 96.38 169 GLY A C 1
ATOM 1280 O O . GLY A 1 169 ? -14.285 0.548 9.794 1.00 96.38 169 GLY A O 1
ATOM 1281 N N . SER A 1 170 ? -15.611 2.206 10.525 1.00 97.56 170 SER A N 1
ATOM 1282 C CA . SER A 1 170 ? -16.066 2.629 9.193 1.00 97.56 170 SER A CA 1
ATOM 1283 C C . SER A 1 170 ? -14.925 3.184 8.334 1.00 97.56 170 SER A C 1
ATOM 1285 O O . SER A 1 170 ? -14.793 2.789 7.179 1.00 97.56 170 SER A O 1
ATOM 1287 N N . PHE A 1 171 ? -14.057 4.039 8.889 1.00 98.00 171 PHE A N 1
ATOM 1288 C CA . PHE A 1 171 ? -12.882 4.552 8.168 1.00 98.00 171 PHE A CA 1
ATOM 1289 C C . PHE A 1 171 ? -11.902 3.441 7.775 1.00 98.00 171 PHE A C 1
ATOM 1291 O O . PHE A 1 171 ? -11.328 3.485 6.689 1.00 98.00 171 PHE A O 1
ATOM 1298 N N . LYS A 1 172 ? -11.746 2.411 8.612 1.00 97.06 172 LYS A N 1
ATOM 1299 C CA . LYS A 1 172 ? -10.905 1.249 8.292 1.00 97.06 172 LYS A CA 1
ATOM 1300 C C . LYS A 1 172 ? -11.506 0.382 7.185 1.00 97.06 172 LYS A C 1
ATOM 1302 O O . LYS A 1 172 ? -10.779 -0.028 6.287 1.00 97.06 172 LYS A O 1
ATOM 1307 N N . PHE A 1 173 ? -12.822 0.154 7.181 1.00 97.06 173 PHE A N 1
ATOM 1308 C CA . PHE A 1 173 ? -13.468 -0.514 6.043 1.00 97.06 173 PHE A CA 1
ATOM 1309 C C . PHE A 1 173 ? -13.438 0.327 4.769 1.00 97.06 173 PHE A C 1
ATOM 1311 O O . PHE A 1 173 ? -13.303 -0.232 3.683 1.00 97.06 173 PHE A O 1
ATOM 1318 N N . MET A 1 174 ? -13.523 1.652 4.880 1.00 97.12 174 MET A N 1
ATOM 1319 C CA . MET A 1 174 ? -13.338 2.545 3.739 1.00 97.12 174 MET A CA 1
ATOM 1320 C C . MET A 1 174 ? -11.919 2.413 3.169 1.00 97.12 174 MET A C 1
ATOM 1322 O O . MET A 1 174 ? -11.776 2.241 1.966 1.00 97.12 174 MET A O 1
ATOM 1326 N N . SER A 1 175 ? -10.895 2.396 4.027 1.00 96.25 175 SER A N 1
ATOM 1327 C CA . SER A 1 175 ? -9.494 2.147 3.654 1.00 96.25 175 SER A CA 1
ATOM 1328 C C . SER A 1 175 ? -9.324 0.812 2.908 1.00 96.25 175 SER A C 1
ATOM 1330 O O . SER A 1 175 ? -8.735 0.764 1.825 1.00 96.25 175 SER A O 1
ATOM 1332 N N . LEU A 1 176 ? -9.936 -0.261 3.423 1.00 95.31 176 LEU A N 1
ATOM 1333 C CA . LEU A 1 176 ? -9.955 -1.563 2.751 1.00 95.31 176 LEU A CA 1
ATOM 1334 C C . LEU A 1 176 ? -10.654 -1.488 1.386 1.00 95.31 176 LEU A C 1
ATOM 1336 O O . LEU A 1 176 ? -10.136 -1.996 0.396 1.00 95.31 176 LEU A O 1
ATOM 1340 N N . SER A 1 177 ? -11.816 -0.834 1.326 1.00 96.06 177 SER A N 1
ATOM 1341 C CA . SER A 1 177 ? -12.613 -0.712 0.100 1.00 96.06 177 SER A CA 1
ATOM 1342 C C . SER A 1 177 ? -11.873 0.065 -0.983 1.00 96.06 177 SER A C 1
ATOM 1344 O O . SER A 1 177 ? -11.941 -0.320 -2.142 1.00 96.06 177 SER A O 1
ATOM 1346 N N . ILE A 1 178 ? -11.139 1.120 -0.613 1.00 94.88 178 ILE A N 1
ATOM 1347 C CA . ILE A 1 178 ? -10.287 1.890 -1.530 1.00 94.88 178 ILE A CA 1
ATOM 1348 C C . ILE A 1 178 ? -9.192 0.995 -2.112 1.00 94.88 178 ILE A C 1
ATOM 1350 O O . ILE A 1 178 ? -8.998 0.980 -3.322 1.00 94.88 178 ILE A O 1
ATOM 1354 N N . THR A 1 179 ? -8.525 0.204 -1.269 1.00 93.31 179 THR A N 1
ATOM 1355 C CA . THR A 1 179 ? -7.456 -0.712 -1.701 1.00 93.31 179 THR A CA 1
ATOM 1356 C C . THR A 1 179 ? -7.972 -1.783 -2.664 1.00 93.31 179 THR A C 1
ATOM 1358 O O . THR A 1 179 ? -7.337 -2.065 -3.677 1.00 93.31 179 THR A O 1
ATOM 1361 N N . VAL A 1 180 ? -9.150 -2.350 -2.381 1.00 94.00 180 VAL A N 1
ATOM 1362 C CA . VAL A 1 180 ? -9.807 -3.322 -3.268 1.00 94.00 180 VAL A CA 1
ATOM 1363 C C . VAL A 1 180 ? -10.262 -2.658 -4.569 1.00 94.00 180 VAL A C 1
ATOM 1365 O O . VAL A 1 180 ? -10.037 -3.210 -5.641 1.00 94.00 180 VAL A O 1
ATOM 1368 N N . ALA A 1 181 ? -10.861 -1.466 -4.496 1.00 92.69 181 ALA A N 1
ATOM 1369 C CA . ALA A 1 181 ? -11.320 -0.718 -5.667 1.00 92.69 181 ALA A CA 1
ATOM 1370 C C . ALA A 1 181 ? -10.168 -0.279 -6.581 1.00 92.69 181 ALA A C 1
ATOM 1372 O O . ALA A 1 181 ? -10.360 -0.181 -7.788 1.00 92.69 181 ALA A O 1
ATOM 1373 N N . ALA A 1 182 ? -8.980 -0.049 -6.019 1.00 92.00 182 ALA A N 1
ATOM 1374 C CA . ALA A 1 182 ? -7.771 0.235 -6.781 1.00 92.00 182 ALA A CA 1
ATOM 1375 C C . ALA A 1 182 ? -7.267 -0.965 -7.592 1.00 92.00 182 ALA A C 1
ATOM 1377 O O . ALA A 1 182 ? -6.431 -0.789 -8.469 1.00 92.00 182 ALA A O 1
ATOM 1378 N N . GLY A 1 183 ? -7.723 -2.185 -7.285 1.00 92.38 183 GLY A N 1
ATOM 1379 C CA . GLY A 1 183 ? -7.219 -3.393 -7.931 1.00 92.38 183 GLY A CA 1
ATOM 1380 C C . GLY A 1 183 ? -5.768 -3.715 -7.564 1.00 92.38 183 GLY A C 1
ATOM 1381 O O . GLY A 1 183 ? -5.109 -4.426 -8.313 1.00 92.38 183 GLY A O 1
ATOM 1382 N N . ALA A 1 184 ? -5.264 -3.229 -6.420 1.00 92.00 184 ALA A N 1
ATOM 1383 C CA . ALA A 1 184 ? -3.855 -3.374 -6.038 1.00 92.00 184 ALA A CA 1
ATOM 1384 C C . ALA A 1 184 ? -3.391 -4.842 -5.996 1.00 92.00 184 ALA A C 1
ATOM 138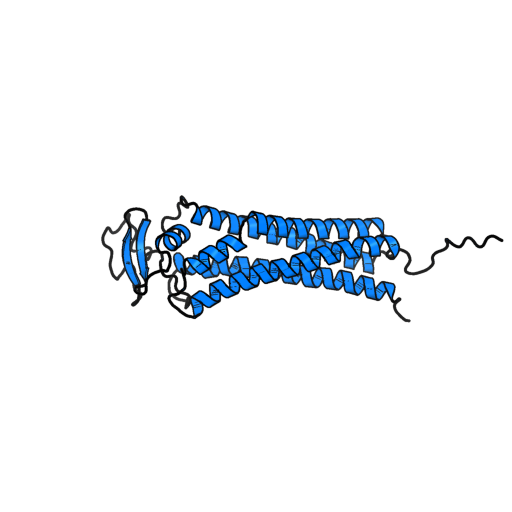6 O O . ALA A 1 184 ? -2.272 -5.143 -6.388 1.00 92.00 184 ALA A O 1
ATOM 1387 N N . SER A 1 185 ? -4.249 -5.770 -5.557 1.00 92.75 185 SER A N 1
ATOM 1388 C CA . SER A 1 185 ? -3.908 -7.200 -5.534 1.00 92.75 185 SER A CA 1
ATOM 1389 C C . SER A 1 185 ? -3.764 -7.792 -6.933 1.00 92.75 185 SER A C 1
ATOM 1391 O O . SER A 1 185 ? -2.807 -8.515 -7.167 1.00 92.75 185 SER A O 1
ATOM 1393 N N . HIS A 1 186 ? -4.677 -7.448 -7.847 1.00 93.38 186 HIS A N 1
ATOM 1394 C CA . HIS A 1 186 ? -4.620 -7.899 -9.239 1.00 93.38 186 HIS A CA 1
ATOM 1395 C C . HIS A 1 186 ? -3.402 -7.306 -9.946 1.00 93.38 186 HIS A C 1
ATOM 1397 O O . HIS A 1 186 ? -2.667 -8.015 -10.609 1.00 93.38 186 HIS A O 1
ATOM 1403 N N . PHE A 1 187 ? -3.132 -6.020 -9.724 1.00 92.38 187 PHE A N 1
ATOM 1404 C CA . PHE A 1 187 ? -1.959 -5.358 -10.282 1.00 92.38 187 PHE A CA 1
ATOM 1405 C C . PHE A 1 187 ? -0.643 -6.017 -9.840 1.00 92.38 187 PHE A C 1
ATOM 1407 O O . PHE A 1 187 ? 0.250 -6.233 -10.652 1.00 92.38 187 PHE A O 1
ATOM 1414 N N . MET A 1 188 ? -0.518 -6.370 -8.556 1.00 92.44 188 MET A N 1
ATOM 1415 C CA . MET A 1 188 ? 0.677 -7.060 -8.059 1.00 92.44 188 MET A CA 1
ATOM 1416 C C . MET A 1 188 ? 0.800 -8.498 -8.585 1.00 92.44 188 MET A C 1
ATOM 1418 O O . MET A 1 188 ? 1.917 -8.993 -8.727 1.00 92.44 188 MET A O 1
ATOM 1422 N N . GLU A 1 189 ? -0.326 -9.164 -8.850 1.00 92.88 189 GLU A N 1
ATOM 1423 C CA . GLU A 1 189 ? -0.364 -10.473 -9.509 1.00 92.88 189 GLU A CA 1
ATOM 1424 C C . GLU A 1 189 ? 0.119 -10.350 -10.959 1.00 92.88 189 GLU A C 1
ATOM 1426 O O . GLU A 1 189 ? 1.090 -11.016 -11.314 1.00 92.88 189 GLU A O 1
ATOM 1431 N N . ASP A 1 190 ? -0.431 -9.407 -11.732 1.00 93.31 190 ASP A N 1
ATOM 1432 C CA . ASP A 1 190 ? 0.003 -9.112 -13.105 1.00 93.31 190 ASP A CA 1
ATOM 1433 C C . ASP A 1 190 ? 1.503 -8.779 -13.161 1.00 93.31 190 ASP A C 1
ATOM 1435 O O . ASP A 1 190 ? 2.233 -9.306 -13.998 1.00 93.31 190 ASP A O 1
ATOM 1439 N N . LEU A 1 191 ? 1.996 -7.960 -12.223 1.00 90.25 191 LEU A N 1
ATOM 1440 C CA . LEU A 1 191 ? 3.414 -7.602 -12.123 1.00 90.25 191 LEU A CA 1
ATOM 1441 C C . LEU A 1 191 ? 4.311 -8.825 -11.869 1.00 90.25 191 LEU A C 1
ATOM 1443 O O . LEU A 1 191 ? 5.410 -8.937 -12.425 1.00 90.25 191 LEU A O 1
ATOM 1447 N N . SER A 1 192 ? 3.859 -9.740 -11.009 1.00 90.88 192 SER A N 1
ATOM 1448 C CA . SER A 1 192 ? 4.568 -10.987 -10.719 1.00 90.88 192 SER A CA 1
ATOM 1449 C C . SER A 1 192 ? 4.578 -11.915 -11.939 1.00 90.88 192 SER A C 1
ATOM 1451 O O . SER A 1 192 ? 5.628 -12.460 -12.291 1.00 90.88 192 SER A O 1
ATOM 1453 N N . GLU A 1 193 ? 3.442 -12.045 -12.629 1.00 91.69 193 GLU A N 1
ATOM 1454 C CA . GLU A 1 193 ? 3.286 -12.884 -13.822 1.00 91.69 193 GLU A CA 1
ATOM 1455 C C . GLU A 1 193 ? 4.082 -12.366 -15.024 1.00 91.69 193 GLU A C 1
ATOM 1457 O O . GLU A 1 193 ? 4.735 -13.156 -15.714 1.00 91.69 193 GLU A O 1
ATOM 1462 N N . ALA A 1 194 ? 4.109 -11.045 -15.225 1.00 91.19 194 ALA A N 1
ATOM 1463 C CA . ALA A 1 194 ? 4.906 -10.383 -16.256 1.00 91.19 194 ALA A CA 1
ATOM 1464 C C . ALA A 1 194 ? 6.417 -10.559 -16.033 1.00 91.19 194 ALA A C 1
ATOM 1466 O O . ALA A 1 194 ? 7.215 -10.421 -16.967 1.00 91.19 194 ALA A O 1
ATOM 1467 N N . LYS A 1 195 ? 6.828 -10.930 -14.809 1.00 90.62 195 LYS A N 1
ATOM 1468 C CA . LYS A 1 195 ? 8.218 -11.235 -14.440 1.00 90.62 195 LYS A CA 1
ATOM 1469 C C . LYS A 1 195 ? 9.179 -10.088 -14.743 1.00 90.62 195 LYS A C 1
ATOM 1471 O O . LYS A 1 195 ? 10.335 -10.315 -15.106 1.00 90.62 195 LYS A O 1
ATOM 1476 N N . CYS A 1 196 ? 8.734 -8.854 -14.514 1.00 88.50 196 CYS A N 1
ATOM 1477 C CA . CYS A 1 196 ? 9.548 -7.670 -14.785 1.00 88.50 196 CYS A CA 1
ATOM 1478 C C . CYS A 1 196 ? 10.834 -7.606 -13.951 1.00 88.50 196 CYS A C 1
ATOM 1480 O O . CYS A 1 196 ? 11.748 -6.879 -14.314 1.00 88.50 196 CYS A O 1
ATOM 1482 N N . TYR A 1 197 ? 10.947 -8.394 -12.877 1.00 87.06 197 TYR A N 1
ATOM 1483 C CA . TYR A 1 197 ? 12.127 -8.467 -12.008 1.00 87.06 197 TYR A CA 1
ATOM 1484 C C . TYR A 1 197 ? 12.775 -9.862 -11.920 1.00 87.06 197 TYR A C 1
ATOM 1486 O O . TYR A 1 197 ? 13.573 -10.111 -11.018 1.00 87.06 197 TYR A O 1
ATOM 1494 N N . ALA A 1 198 ? 12.475 -10.777 -12.849 1.00 79.19 198 ALA A N 1
ATOM 1495 C CA . ALA A 1 198 ? 12.982 -12.158 -12.801 1.00 79.19 198 ALA A CA 1
ATOM 1496 C C . ALA A 1 198 ? 14.480 -12.312 -13.153 1.00 79.19 198 ALA A C 1
ATOM 1498 O O . ALA A 1 198 ? 15.031 -13.407 -13.066 1.00 79.19 198 ALA A O 1
ATOM 1499 N N . GLY A 1 199 ? 15.165 -11.226 -13.532 1.00 66.44 199 GLY A N 1
ATOM 1500 C CA . GLY A 1 199 ? 16.594 -11.234 -13.875 1.00 66.44 199 GLY A CA 1
ATOM 1501 C C . GLY A 1 199 ? 17.540 -11.485 -12.689 1.00 66.44 199 GLY A C 1
ATOM 1502 O O . GLY A 1 199 ? 18.717 -11.774 -12.898 1.00 66.44 199 GLY A O 1
ATOM 1503 N N . GLY A 1 200 ? 17.053 -11.420 -11.443 1.00 68.44 200 GLY A N 1
ATOM 1504 C CA . GLY A 1 200 ? 17.863 -11.686 -10.254 1.00 68.44 200 GLY A CA 1
ATOM 1505 C C . GLY A 1 200 ? 17.040 -12.008 -9.006 1.00 68.44 200 GLY A C 1
ATOM 1506 O O . GLY A 1 200 ? 15.948 -11.482 -8.806 1.00 68.44 200 GLY A O 1
ATOM 1507 N N . SER A 1 201 ? 17.603 -12.825 -8.108 1.00 70.00 201 SER A N 1
ATOM 1508 C CA . SER A 1 201 ? 16.921 -13.318 -6.896 1.00 70.00 201 SER A CA 1
ATOM 1509 C C . SER A 1 201 ? 16.484 -12.231 -5.909 1.00 70.00 201 SER A C 1
ATOM 1511 O O . SER A 1 201 ? 15.751 -12.518 -4.970 1.00 70.00 201 SER A O 1
ATOM 1513 N N . GLU A 1 202 ? 16.999 -11.011 -6.041 1.00 78.38 202 GLU A N 1
ATOM 1514 C CA . GLU A 1 202 ? 16.636 -9.881 -5.180 1.00 78.38 202 GLU A CA 1
ATOM 1515 C C . GLU A 1 202 ? 15.467 -9.062 -5.760 1.00 78.38 202 GLU A C 1
ATOM 1517 O O . GLU A 1 202 ? 14.673 -8.512 -4.999 1.00 78.38 202 GLU A O 1
ATOM 1522 N N . GLY A 1 203 ? 15.296 -9.052 -7.088 1.00 79.31 203 GLY A N 1
ATOM 1523 C CA . GLY A 1 203 ? 14.164 -8.407 -7.755 1.00 79.31 203 GLY A CA 1
ATOM 1524 C C . GLY A 1 203 ? 12.842 -9.127 -7.482 1.00 79.31 203 GLY A C 1
ATOM 1525 O O . GLY A 1 203 ? 11.862 -8.494 -7.097 1.00 79.31 203 GLY A O 1
ATOM 1526 N N . GLU A 1 204 ? 12.832 -10.459 -7.571 1.00 83.38 204 GLU A N 1
ATOM 1527 C CA . GLU A 1 204 ? 11.657 -11.271 -7.213 1.00 83.38 204 GLU A CA 1
ATOM 1528 C C . GLU A 1 204 ? 11.256 -11.077 -5.741 1.00 83.38 204 GLU A C 1
ATOM 1530 O O . GLU A 1 204 ? 10.087 -10.851 -5.437 1.00 83.38 204 GLU A O 1
ATOM 1535 N N . LYS A 1 205 ? 12.234 -11.035 -4.824 1.00 86.81 205 LYS A N 1
ATOM 1536 C CA . LYS A 1 205 ? 11.979 -10.771 -3.397 1.00 86.81 205 LYS A CA 1
ATOM 1537 C C . LYS A 1 205 ? 11.340 -9.410 -3.142 1.00 86.81 205 LYS A C 1
ATOM 1539 O O . LYS A 1 205 ? 10.600 -9.265 -2.173 1.00 86.81 205 LYS A O 1
ATOM 1544 N N . MET A 1 206 ? 11.647 -8.407 -3.961 1.00 86.81 206 MET A N 1
ATOM 1545 C CA . MET A 1 206 ? 11.052 -7.077 -3.842 1.00 86.81 206 MET A CA 1
ATOM 1546 C C . MET A 1 206 ? 9.556 -7.116 -4.183 1.00 86.81 206 MET A C 1
ATOM 1548 O O . MET A 1 206 ? 8.748 -6.560 -3.437 1.00 86.81 206 MET A O 1
ATOM 1552 N N . VAL A 1 207 ? 9.179 -7.835 -5.247 1.00 89.69 207 VAL A N 1
ATOM 1553 C CA . VAL A 1 207 ? 7.769 -8.073 -5.610 1.00 89.69 207 VAL A CA 1
ATOM 1554 C C . VAL A 1 207 ? 7.061 -8.870 -4.515 1.00 89.69 207 VAL A C 1
ATOM 1556 O O . VAL A 1 207 ? 6.014 -8.441 -4.029 1.00 89.69 207 VAL A O 1
ATOM 1559 N N . ASP A 1 208 ? 7.673 -9.957 -4.039 1.00 90.06 208 ASP A N 1
ATOM 1560 C CA . ASP A 1 208 ? 7.132 -10.773 -2.946 1.00 90.06 208 ASP A CA 1
ATOM 1561 C C . ASP A 1 208 ? 6.937 -9.963 -1.657 1.00 90.06 208 ASP A C 1
ATOM 1563 O O . ASP A 1 208 ? 5.932 -10.121 -0.960 1.00 90.06 208 ASP A O 1
ATOM 1567 N N . SER A 1 209 ? 7.878 -9.071 -1.334 1.00 90.75 209 SER A N 1
ATOM 1568 C CA . SER A 1 209 ? 7.788 -8.184 -0.172 1.00 90.75 209 SER A CA 1
ATOM 1569 C C . SER A 1 209 ? 6.611 -7.218 -0.299 1.00 90.75 209 SER A C 1
ATOM 1571 O O . SER A 1 209 ? 5.843 -7.061 0.652 1.00 90.75 209 SER A O 1
ATOM 1573 N N . ALA A 1 210 ? 6.410 -6.616 -1.474 1.00 91.88 210 ALA A N 1
ATOM 1574 C CA . ALA A 1 210 ? 5.265 -5.746 -1.727 1.00 91.88 210 ALA A CA 1
ATOM 1575 C C . ALA A 1 210 ? 3.932 -6.513 -1.612 1.00 91.88 210 ALA A C 1
ATOM 1577 O O . ALA A 1 210 ? 3.015 -6.057 -0.923 1.00 91.88 210 ALA A O 1
ATOM 1578 N N . VAL A 1 211 ? 3.841 -7.718 -2.187 1.00 92.94 211 VAL A N 1
ATOM 1579 C CA . VAL A 1 211 ? 2.668 -8.602 -2.045 1.00 92.94 211 VAL A CA 1
ATOM 1580 C C . VAL A 1 211 ? 2.411 -8.940 -0.573 1.00 92.94 211 VAL A C 1
ATOM 1582 O O . VAL A 1 211 ? 1.283 -8.814 -0.087 1.00 92.94 211 VAL A O 1
ATOM 1585 N N . ALA A 1 212 ? 3.453 -9.322 0.168 1.00 93.50 212 ALA A N 1
ATOM 1586 C CA . ALA A 1 212 ? 3.355 -9.644 1.587 1.00 93.50 212 ALA A CA 1
ATOM 1587 C C . ALA A 1 212 ? 2.889 -8.441 2.420 1.00 93.50 212 ALA A C 1
ATOM 1589 O O . ALA A 1 212 ? 2.053 -8.605 3.313 1.00 93.50 212 ALA A O 1
ATOM 1590 N N . SER A 1 213 ? 3.366 -7.231 2.115 1.00 94.62 213 SER A N 1
ATOM 1591 C CA . SER A 1 213 ? 2.906 -6.002 2.764 1.00 94.62 213 SER A CA 1
ATOM 1592 C C . SER A 1 213 ? 1.443 -5.687 2.457 1.00 94.62 213 SER A C 1
ATOM 1594 O O . SER A 1 213 ? 0.696 -5.358 3.380 1.00 94.62 213 SER A O 1
ATOM 1596 N N . LEU A 1 214 ? 0.986 -5.859 1.214 1.00 94.88 214 LEU A N 1
ATOM 1597 C CA . LEU A 1 214 ? -0.419 -5.651 0.845 1.00 94.88 214 LEU A CA 1
ATOM 1598 C C . LEU A 1 214 ? -1.358 -6.655 1.540 1.00 94.88 214 LEU A C 1
ATOM 1600 O O . LEU A 1 214 ? -2.404 -6.276 2.084 1.00 94.88 214 LEU A O 1
ATOM 1604 N N . LEU A 1 215 ? -0.975 -7.935 1.577 1.00 95.06 215 LEU A N 1
ATOM 1605 C CA . LEU A 1 215 ? -1.710 -8.979 2.299 1.00 95.06 215 LEU A CA 1
ATOM 1606 C C . LEU A 1 215 ? -1.705 -8.721 3.810 1.00 95.06 215 LEU A C 1
ATOM 1608 O O . LEU A 1 215 ? -2.749 -8.807 4.462 1.00 95.06 215 LEU A O 1
ATOM 1612 N N . GLY A 1 216 ? -0.549 -8.351 4.364 1.00 96.12 216 GLY A N 1
ATOM 1613 C CA . GLY A 1 216 ? -0.394 -7.983 5.767 1.00 96.12 216 GLY A CA 1
ATOM 1614 C C . GLY A 1 216 ? -1.297 -6.812 6.147 1.00 96.12 216 GLY A C 1
ATOM 1615 O O . GLY A 1 216 ? -2.040 -6.908 7.126 1.00 96.12 216 GLY A O 1
ATOM 1616 N N . TYR A 1 217 ? -1.303 -5.744 5.344 1.00 96.56 217 TYR A N 1
ATOM 1617 C CA . TYR A 1 217 ? -2.235 -4.626 5.482 1.00 96.56 217 TYR A CA 1
ATOM 1618 C C . TYR A 1 217 ? -3.690 -5.114 5.497 1.00 96.56 217 TYR A C 1
ATOM 1620 O O . TYR A 1 217 ? -4.414 -4.820 6.448 1.00 96.56 217 TYR A O 1
ATOM 1628 N N . THR A 1 218 ? -4.097 -5.910 4.503 1.00 96.12 218 THR A N 1
ATOM 1629 C CA . THR A 1 218 ? -5.475 -6.405 4.341 1.00 96.12 218 THR A CA 1
ATOM 1630 C C . THR A 1 218 ? -5.954 -7.183 5.569 1.00 96.12 218 THR A C 1
ATOM 1632 O O . THR A 1 218 ? -7.026 -6.913 6.115 1.00 96.12 218 THR A O 1
ATOM 1635 N N . VAL A 1 219 ? -5.146 -8.123 6.063 1.00 97.31 219 VAL A N 1
ATOM 1636 C CA . VAL A 1 219 ? -5.505 -8.927 7.239 1.00 97.31 219 VAL A CA 1
ATOM 1637 C C . VAL A 1 219 ? -5.591 -8.053 8.490 1.00 97.31 219 VAL A C 1
ATOM 1639 O O . VAL A 1 219 ? -6.548 -8.158 9.264 1.00 97.31 219 VAL A O 1
ATOM 1642 N N . LEU A 1 220 ? -4.613 -7.168 8.690 1.00 97.88 220 LEU A N 1
ATOM 1643 C CA . LEU A 1 220 ? -4.536 -6.326 9.881 1.00 97.88 220 LEU A CA 1
ATOM 1644 C C . LEU A 1 220 ? -5.651 -5.274 9.916 1.00 97.88 220 LEU A C 1
ATOM 1646 O O . LEU A 1 220 ? -6.227 -5.049 10.983 1.00 97.88 220 LEU A O 1
ATOM 1650 N N . ILE A 1 221 ? -6.005 -4.672 8.774 1.00 97.25 221 ILE A N 1
ATOM 1651 C CA . ILE A 1 221 ? -7.064 -3.659 8.707 1.00 97.25 221 ILE A CA 1
ATOM 1652 C C . ILE A 1 221 ? -8.445 -4.275 8.942 1.00 97.25 221 ILE A C 1
ATOM 1654 O O . ILE A 1 221 ? -9.246 -3.688 9.669 1.00 97.25 221 ILE A O 1
ATOM 1658 N N . ILE A 1 222 ? -8.704 -5.487 8.426 1.00 97.75 222 ILE A N 1
ATOM 1659 C CA . ILE A 1 222 ? -9.939 -6.238 8.702 1.00 97.75 222 ILE A CA 1
ATOM 1660 C C . ILE A 1 222 ? -10.037 -6.549 10.195 1.00 97.75 222 ILE A C 1
ATOM 1662 O O . ILE A 1 222 ? -11.057 -6.248 10.819 1.00 97.75 222 ILE A O 1
ATOM 1666 N N . CYS A 1 223 ? -8.972 -7.102 10.789 1.00 97.50 223 CYS A N 1
ATOM 1667 C CA . CYS A 1 223 ? -8.929 -7.384 12.224 1.00 97.50 223 CYS A CA 1
ATOM 1668 C C . CYS A 1 223 ? -9.206 -6.118 13.045 1.00 97.50 223 CYS A C 1
ATOM 1670 O O . CYS A 1 223 ? -10.056 -6.124 13.936 1.00 97.50 223 CYS A O 1
ATOM 1672 N N . SER A 1 224 ? -8.527 -5.020 12.713 1.00 97.06 224 SER A N 1
ATOM 1673 C CA . SER A 1 224 ? -8.669 -3.742 13.403 1.00 97.06 224 SER A CA 1
ATOM 1674 C C . SER A 1 224 ? -10.080 -3.156 13.269 1.00 97.06 224 SER A C 1
ATOM 1676 O O . SER A 1 224 ? -10.642 -2.682 14.257 1.00 97.06 224 SER A O 1
ATOM 1678 N N . ALA A 1 225 ? -10.684 -3.216 12.076 1.00 96.88 225 ALA A N 1
ATOM 1679 C CA . ALA A 1 225 ? -12.045 -2.745 11.827 1.00 96.88 225 ALA A CA 1
ATOM 1680 C C . ALA A 1 225 ? -13.073 -3.550 12.629 1.00 96.88 225 ALA A C 1
ATOM 1682 O O . ALA A 1 225 ? -13.903 -2.971 13.330 1.00 96.88 225 ALA A O 1
ATOM 1683 N N . VAL A 1 226 ? -12.987 -4.883 12.577 1.00 97.50 226 VAL A N 1
ATOM 1684 C CA . VAL A 1 226 ? -13.874 -5.782 13.327 1.00 97.50 226 VAL A CA 1
ATOM 1685 C C . VAL A 1 226 ? -13.756 -5.525 14.825 1.00 97.50 226 VAL A C 1
ATOM 1687 O O . VAL A 1 226 ? -14.777 -5.412 15.500 1.00 97.50 226 VAL A O 1
ATOM 1690 N N . LEU A 1 227 ? -12.537 -5.370 15.349 1.00 95.81 227 LEU A N 1
ATOM 1691 C CA . LEU A 1 227 ? -12.330 -5.051 16.760 1.00 95.81 227 LEU A CA 1
ATOM 1692 C C . LEU A 1 227 ? -12.979 -3.713 17.141 1.00 95.81 227 LEU A C 1
ATOM 1694 O O . LEU A 1 227 ? -13.672 -3.682 18.155 1.00 95.81 227 LEU A O 1
ATOM 1698 N N . SER A 1 228 ? -12.857 -2.658 16.325 1.00 94.50 228 SER A N 1
ATOM 1699 C CA . SER A 1 228 ? -13.554 -1.379 16.560 1.00 94.50 228 SER A CA 1
ATOM 1700 C C . SER A 1 228 ? -15.086 -1.518 16.532 1.00 94.50 228 SER A C 1
ATOM 1702 O O . SER A 1 228 ? -15.795 -0.927 17.345 1.00 94.50 228 SER A O 1
ATOM 1704 N N . PHE A 1 229 ? -15.645 -2.350 15.650 1.00 94.50 229 PHE A N 1
ATOM 1705 C CA . PHE A 1 229 ? -17.088 -2.613 15.678 1.00 94.50 229 PHE A CA 1
ATOM 1706 C C . PHE A 1 229 ? -17.518 -3.433 16.890 1.00 94.50 229 PHE A C 1
ATOM 1708 O O . PHE A 1 229 ? -18.603 -3.199 17.414 1.00 94.50 229 PHE A O 1
ATOM 1715 N N . VAL A 1 230 ? -16.688 -4.362 17.366 1.00 93.75 230 VAL A N 1
ATOM 1716 C CA . VAL A 1 230 ? -16.963 -5.151 18.574 1.00 93.75 230 VAL A CA 1
ATOM 1717 C C . VAL A 1 230 ? -16.820 -4.297 19.836 1.00 93.75 230 VAL A C 1
ATOM 1719 O O . VAL A 1 230 ? -17.612 -4.453 20.763 1.00 93.75 230 VAL A O 1
ATOM 1722 N N . THR A 1 231 ? -15.886 -3.346 19.902 1.00 89.19 231 THR A N 1
ATOM 1723 C CA . THR A 1 231 ? -15.755 -2.438 21.058 1.00 89.19 231 THR A CA 1
ATOM 1724 C C . THR A 1 231 ? -16.939 -1.483 21.193 1.00 89.19 231 THR A C 1
ATOM 1726 O O . THR A 1 231 ? -17.237 -1.056 22.310 1.00 89.19 231 THR A O 1
ATOM 1729 N N . SER A 1 232 ? -17.658 -1.183 20.107 1.00 90.12 232 SER A N 1
ATOM 1730 C CA . SER A 1 232 ? -18.854 -0.330 20.115 1.00 90.12 232 SER A CA 1
ATOM 1731 C C . SER A 1 232 ? -19.969 -0.830 21.060 1.00 90.12 232 SER A C 1
ATOM 1733 O O . SER A 1 232 ? -20.268 -0.134 22.038 1.00 90.12 232 SER A O 1
ATOM 1735 N N . PRO A 1 233 ? -20.551 -2.040 20.896 1.00 87.12 233 PRO A N 1
ATOM 1736 C CA . PRO A 1 233 ? -21.554 -2.552 21.825 1.00 87.12 233 PRO A CA 1
ATOM 1737 C C . PRO A 1 233 ? -20.982 -2.731 23.234 1.00 87.12 233 PRO A C 1
ATOM 1739 O O . PRO A 1 233 ? -21.662 -2.418 24.209 1.00 87.12 233 PRO A O 1
ATOM 1742 N N . PHE A 1 234 ? -19.719 -3.146 23.383 1.00 84.25 234 PHE A N 1
ATOM 1743 C CA . PHE A 1 234 ? -19.095 -3.227 24.709 1.00 84.25 234 PHE A CA 1
ATOM 1744 C C . PHE A 1 234 ? -19.032 -1.856 25.401 1.00 84.25 234 PHE A C 1
ATOM 1746 O O . PHE A 1 234 ? -19.317 -1.757 26.596 1.00 84.25 234 PHE A O 1
ATOM 1753 N N . SER A 1 235 ? -18.746 -0.788 24.660 1.00 83.19 235 SER A N 1
ATOM 1754 C CA . SER A 1 235 ? -18.750 0.586 25.168 1.00 83.19 235 SER A CA 1
ATOM 1755 C C . SER A 1 235 ? -20.154 1.064 25.534 1.00 83.19 235 SER A C 1
ATOM 1757 O O . SER A 1 235 ? -20.325 1.703 26.574 1.00 83.19 235 SER A O 1
ATOM 1759 N N . ALA A 1 236 ? -21.169 0.701 24.749 1.00 82.69 236 ALA A N 1
ATOM 1760 C CA . ALA A 1 236 ? -22.561 1.025 25.048 1.00 82.69 236 ALA A CA 1
ATOM 1761 C C . ALA A 1 236 ? -23.066 0.309 26.318 1.00 82.69 236 ALA A C 1
ATOM 1763 O O . ALA A 1 236 ? -23.642 0.949 27.202 1.00 82.69 236 ALA A O 1
ATOM 1764 N N . TYR A 1 237 ? -22.809 -1.000 26.440 1.00 79.88 237 TYR A N 1
ATOM 1765 C CA . TYR A 1 237 ? -23.302 -1.834 27.543 1.00 79.88 237 TYR A CA 1
ATOM 1766 C C . TYR A 1 237 ? -22.484 -1.698 28.835 1.00 79.88 237 TYR A C 1
ATOM 1768 O O . TYR A 1 237 ? -23.050 -1.738 29.931 1.00 79.88 237 TYR A O 1
ATOM 1776 N N . PHE A 1 238 ? -21.161 -1.537 28.741 1.00 71.00 238 PHE A N 1
ATOM 1777 C CA . PHE A 1 238 ? -20.257 -1.588 29.898 1.00 71.00 238 PHE A CA 1
ATOM 1778 C C . PHE A 1 238 ? -19.473 -0.293 30.147 1.00 71.00 238 PHE A C 1
ATOM 1780 O O . PHE A 1 238 ? -19.024 -0.070 31.274 1.00 71.00 238 PHE A O 1
ATOM 1787 N N . GLY A 1 239 ? -19.352 0.586 29.148 1.00 59.00 239 GLY A N 1
ATOM 1788 C CA . GLY A 1 239 ? -18.427 1.726 29.146 1.00 59.00 239 GLY A CA 1
ATOM 1789 C C . GLY A 1 239 ? -18.746 2.883 30.098 1.00 59.00 239 GLY A C 1
ATOM 1790 O O . GLY A 1 239 ? -17.928 3.802 30.179 1.00 59.00 239 GLY A O 1
ATOM 1791 N N . GLY A 1 240 ? -19.878 2.827 30.822 1.00 53.28 240 GLY A N 1
ATOM 1792 C CA . GLY A 1 240 ? -20.385 3.946 31.645 1.00 53.28 240 GLY A CA 1
ATOM 1793 C C . GLY A 1 240 ? -20.656 3.661 33.098 1.00 53.28 240 GLY A C 1
ATOM 1794 O O . GLY A 1 240 ? -21.139 4.527 33.812 1.00 53.28 240 GLY A O 1
ATOM 1795 N N . LYS A 1 241 ? -20.436 2.427 33.548 1.00 52.81 241 LYS A N 1
ATOM 1796 C CA . LYS A 1 241 ? -20.694 2.051 34.942 1.00 52.81 241 LYS A CA 1
ATOM 1797 C C . LYS A 1 241 ? -19.575 1.159 35.444 1.00 52.81 241 LYS A C 1
ATOM 1799 O O . LYS A 1 241 ? -19.774 -0.008 35.766 1.00 52.81 241 LYS A O 1
ATOM 1804 N N . THR A 1 242 ? -18.372 1.729 35.532 1.00 50.50 242 THR A N 1
ATOM 1805 C CA . THR A 1 242 ? -17.244 1.089 36.233 1.00 50.50 242 THR A CA 1
ATOM 1806 C C . THR A 1 242 ? -17.466 1.032 37.754 1.00 50.50 242 THR A C 1
ATOM 1808 O O . THR A 1 242 ? -16.819 0.237 38.434 1.00 50.50 242 THR A O 1
ATOM 1811 N N . ARG A 1 243 ? -18.440 1.790 38.290 1.00 42.88 243 ARG A N 1
ATOM 1812 C CA . ARG A 1 243 ? -19.025 1.628 39.633 1.00 42.88 243 ARG A CA 1
ATOM 1813 C C . ARG A 1 243 ? -20.526 1.938 39.618 1.00 42.88 243 ARG A C 1
ATOM 1815 O O . ARG A 1 243 ? -20.916 2.984 39.125 1.00 42.88 243 ARG A O 1
ATOM 1822 N N . GLY A 1 244 ? -21.326 1.057 40.229 1.00 46.31 244 GLY A N 1
ATOM 1823 C CA . GLY A 1 244 ? -22.721 1.309 40.609 1.00 46.31 244 GLY A CA 1
ATOM 1824 C C . GLY A 1 244 ? -23.720 1.338 39.450 1.00 46.31 244 GLY A C 1
ATOM 1825 O O . GLY A 1 244 ? -23.844 2.326 38.735 1.00 46.31 244 GLY A O 1
ATOM 1826 N N . VAL A 1 245 ? -24.521 0.282 39.310 1.00 45.41 245 VAL A N 1
ATOM 1827 C CA . VAL A 1 245 ? -25.793 0.357 38.580 1.00 45.41 245 VAL A CA 1
ATOM 1828 C C . VAL A 1 245 ? -26.898 0.600 39.616 1.00 45.41 245 VAL A C 1
ATOM 1830 O O . VAL A 1 245 ? -27.340 -0.361 40.236 1.00 45.41 245 VAL A O 1
ATOM 1833 N N . PRO A 1 246 ? -27.377 1.841 39.837 1.00 43.09 246 PRO A N 1
ATOM 1834 C CA . PRO A 1 246 ? -28.477 2.114 40.765 1.00 43.09 246 PRO A CA 1
ATOM 1835 C C . PRO A 1 246 ? -29.858 1.808 40.149 1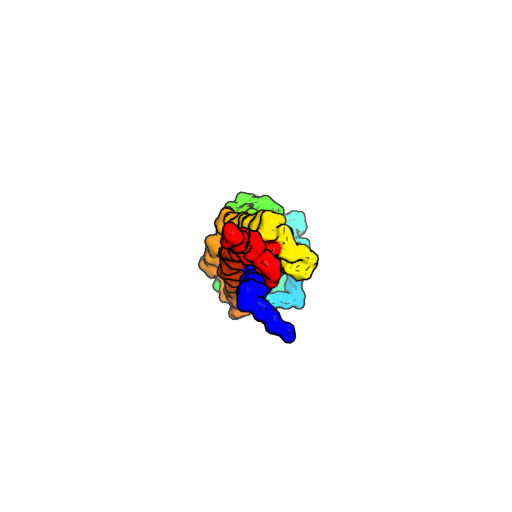.00 43.09 246 PRO A C 1
ATOM 1837 O O . PRO A 1 246 ? -30.836 2.464 40.486 1.00 43.09 246 PRO A O 1
ATOM 1840 N N . TYR A 1 247 ? -29.965 0.855 39.212 1.00 46.66 247 TYR A N 1
ATOM 1841 C CA . TYR A 1 247 ? -31.262 0.497 38.610 1.00 46.66 247 TYR A CA 1
ATOM 1842 C C . TYR A 1 247 ? -31.990 -0.630 39.333 1.00 46.66 247 TYR A C 1
ATOM 1844 O O . TYR A 1 247 ? -33.159 -0.863 39.039 1.00 46.66 247 TYR A O 1
ATOM 1852 N N . VAL A 1 248 ? -31.387 -1.255 40.348 1.00 45.38 248 VAL A N 1
ATOM 1853 C CA . VAL A 1 248 ? -32.211 -1.899 41.373 1.00 45.38 248 VAL A CA 1
ATOM 1854 C C . VAL A 1 248 ? -32.673 -0.785 42.301 1.00 45.38 248 VAL A C 1
ATOM 1856 O O . VAL A 1 248 ? -32.078 -0.520 43.344 1.00 45.38 248 VAL A O 1
ATOM 1859 N N . ARG A 1 249 ? -33.727 -0.083 41.873 1.00 41.69 249 ARG A N 1
ATOM 1860 C CA . ARG A 1 249 ? -34.626 0.604 42.795 1.00 41.69 249 ARG A CA 1
ATOM 1861 C C . ARG A 1 249 ? -35.022 -0.489 43.785 1.00 41.69 249 ARG A C 1
ATOM 1863 O O . ARG A 1 249 ? -35.748 -1.404 43.409 1.00 41.69 249 ARG A O 1
ATOM 1870 N N . GLN A 1 250 ? -34.446 -0.483 44.986 1.00 43.81 250 GLN A N 1
ATOM 1871 C CA . GLN A 1 250 ? -34.962 -1.306 46.068 1.00 43.81 250 GLN A CA 1
ATOM 1872 C C . GLN A 1 250 ? -36.396 -0.827 46.257 1.00 43.81 250 GLN A C 1
ATOM 1874 O O . GLN A 1 250 ? -36.624 0.278 46.749 1.00 43.81 250 GLN A O 1
ATOM 1879 N N . ILE A 1 251 ? -37.346 -1.594 45.725 1.00 43.97 251 ILE A N 1
ATOM 1880 C CA . ILE A 1 251 ? -38.752 -1.437 46.057 1.00 43.97 251 ILE A CA 1
ATOM 1881 C C . ILE A 1 251 ? -38.786 -1.698 47.562 1.00 43.97 251 ILE A C 1
ATOM 1883 O O . ILE A 1 251 ? -38.465 -2.803 48.000 1.00 43.97 251 ILE A O 1
ATOM 1887 N N . ARG A 1 252 ? -38.998 -0.628 48.328 1.00 44.19 252 ARG A N 1
ATOM 1888 C CA . ARG A 1 252 ? -39.309 -0.709 49.751 1.00 44.19 252 ARG A CA 1
ATOM 1889 C C . ARG A 1 252 ? -40.715 -1.253 49.912 1.00 44.19 252 ARG A C 1
ATOM 1891 O O . ARG A 1 252 ? -41.574 -0.829 49.107 1.00 44.19 252 ARG A O 1
#

Foldseek 3Di:
DDQDPLLVVLCVLLVLLLVLLVQLLVLLVLLLCLLVPVVLCLAEHDPDDDPQHFQKHAFPPCDDVVHDVDFDCNRVVDPQWGWDQDPVQGTMTGGVVGWLANVLLSLCNPNVVPNPDPLVVLSVLLSVLSVVLSVLSVQLSVLSVVLVVCLVPPQACLVVSLVSLLSSLVSLVVSLVSNVVSVVLVSLVVVLNRRRRVPDPVNNVSSVSSNVSSVSSNVSSNSSSVSSNVSNVSSNPPRRPSDDDPVPPVPD

pLDDT: mean 83.94, std 13.55, range [41.69, 98.0]

Organism: Vitrella brassicaformis (strain CCMP3155) (NCBI:txid1169540)

Secondary structure (DSSP, 8-state):
-PPPHHHHHHHHHHHHHHHHHHHHHHHHHHHHHIIIIIIHHHHHS-TTS-S---SEEEPPTTS-TTT-----TTTS-STTEEEEEETTTEEEEEETT--SSHHHHHHHHTTTS---SHHHHHHHHHHHHHHHHHHHHHHHHHHHHHHHHHHHH-TT-HHHHHHHHHHHHHHHHHHHHHHHHTTHHHHHHHHHHHTTTTTSHHHHHHHHHHHHHHHHHHHHHHHHHHHHHHHHHHHHHHTT-SS--TT-----